Protein AF-A0A833QS38-F1 (afdb_monomer_lite)

Secondary structure (DSSP, 8-state):
--TTHHHHHHHHHHHHHHHHHHHHHHHHHHHHHHHHHHHSPTTSS-HHHHHHHHHHHHHHHHHHHHHHHTTT-SPPSS-S--------TT--------TTSSHHHHHHHHTTSS--SSS--EETTEEGGGS-HHHHHTT-----SS----SSBHHHHH-TT--S-HHHHHHHHHHTT-HHHHHTSTTGGGSBPP---

Radius of gyration: 25.98 Å; chains: 1; bounding box: 56×58×63 Å

pLDDT: mean 77.61, std 14.44, range [34.03, 96.31]

InterPro domains:
  IPR003439 ABC transporter-like, ATP-binding domain [PF00005] (91-180)
  IPR027417 P-loop containing nucleoside triphosphate hydrolase [G3DSA:3.40.50.300] (64-194)
  IPR027417 P-loop containing nucleoside triphosphate hydrolase [SSF52540] (68-190)
  IPR036640 ABC transporter type 1, transmembrane domain superfamily [SSF90123] (2-74)
  IPR050173 ATP-binding cassette transporter C-like [PTHR24223] (68-177)

Organism: NCBI:txid544730

Structure (mmCIF, N/CA/C/O backbone):
data_AF-A0A833QS38-F1
#
_entry.id   AF-A0A833QS38-F1
#
loop_
_atom_site.group_PDB
_atom_site.id
_atom_site.type_symbol
_atom_site.label_atom_id
_atom_site.label_alt_id
_atom_site.label_comp_id
_atom_site.label_asym_id
_atom_site.label_entity_id
_atom_site.label_seq_id
_atom_site.pdbx_PDB_ins_code
_atom_site.Cartn_x
_atom_site.Cartn_y
_atom_site.Cartn_z
_atom_site.occupancy
_atom_site.B_iso_or_equiv
_atom_site.auth_seq_id
_atom_site.auth_comp_id
_atom_site.auth_asym_id
_atom_site.auth_atom_id
_atom_site.pdbx_PDB_model_num
ATOM 1 N N . MET A 1 1 ? -19.098 -5.180 -20.853 1.00 40.75 1 MET A N 1
ATOM 2 C CA . MET A 1 1 ? -18.282 -4.701 -21.991 1.00 40.75 1 MET A CA 1
ATOM 3 C C . MET A 1 1 ? -17.863 -3.302 -21.593 1.00 40.75 1 MET A C 1
ATOM 5 O O . MET A 1 1 ? -18.692 -2.404 -21.577 1.00 40.75 1 MET A O 1
ATOM 9 N N . ASP A 1 2 ? -16.676 -3.211 -21.005 1.00 43.31 2 ASP A N 1
ATOM 10 C CA . ASP A 1 2 ? -16.506 -2.475 -19.749 1.00 43.31 2 ASP A CA 1
ATOM 11 C C . ASP A 1 2 ? -16.065 -1.023 -19.951 1.00 43.31 2 ASP A C 1
ATOM 13 O O . ASP A 1 2 ? -14.972 -0.748 -20.457 1.00 43.31 2 ASP A O 1
ATOM 17 N N . ASP A 1 3 ? -16.901 -0.106 -19.465 1.00 50.16 3 ASP A N 1
ATOM 18 C CA . ASP A 1 3 ? -16.750 1.355 -19.537 1.00 50.16 3 ASP A CA 1
ATOM 19 C C . ASP A 1 3 ? -15.519 1.879 -18.761 1.00 50.16 3 ASP A C 1
ATOM 21 O O . ASP A 1 3 ? -15.008 2.968 -19.006 1.00 50.16 3 ASP A O 1
ATOM 25 N N . TYR A 1 4 ? -14.947 1.055 -17.874 1.00 54.00 4 TYR A N 1
ATOM 26 C CA . TYR A 1 4 ? -13.734 1.361 -17.102 1.00 54.00 4 TYR A CA 1
ATOM 27 C C . TYR A 1 4 ? -12.420 1.225 -17.895 1.00 54.00 4 TYR A C 1
ATOM 29 O O . TYR A 1 4 ? -11.369 1.690 -17.442 1.00 54.00 4 TYR A O 1
ATOM 37 N N . SER A 1 5 ? -12.445 0.589 -19.071 1.00 48.09 5 SER A N 1
ATOM 38 C CA . SER A 1 5 ? -11.253 0.395 -19.915 1.00 48.09 5 SER A CA 1
ATOM 39 C C . SER A 1 5 ? -10.949 1.600 -20.815 1.00 48.09 5 SER A C 1
ATOM 41 O O . SER A 1 5 ? -9.784 1.869 -21.122 1.00 48.09 5 SER A O 1
ATOM 43 N N . GLN A 1 6 ? -11.977 2.371 -21.176 1.00 55.84 6 GLN A N 1
ATOM 44 C CA . GLN A 1 6 ? -11.860 3.555 -22.025 1.00 55.84 6 GLN A CA 1
ATOM 45 C C . GLN A 1 6 ? -11.012 4.669 -21.394 1.00 55.84 6 GLN A C 1
ATOM 47 O O . GLN A 1 6 ? -10.038 5.078 -22.030 1.00 55.84 6 GLN A O 1
ATOM 52 N N . PRO A 1 7 ? -11.261 5.132 -20.149 1.00 54.09 7 PRO A N 1
ATOM 53 C CA . PRO A 1 7 ? -10.450 6.193 -19.552 1.00 54.09 7 PRO A CA 1
ATOM 54 C C . PRO A 1 7 ? -8.981 5.781 -19.385 1.00 54.09 7 PRO A C 1
ATOM 56 O O . PRO A 1 7 ? -8.093 6.613 -19.556 1.00 54.09 7 PRO A O 1
ATOM 59 N N . LYS A 1 8 ? -8.692 4.491 -19.152 1.00 52.19 8 LYS A N 1
ATOM 60 C CA . LYS A 1 8 ? -7.313 3.973 -19.136 1.00 52.19 8 LYS A CA 1
ATOM 61 C C . LYS A 1 8 ? -6.655 4.027 -20.519 1.00 52.19 8 LYS A C 1
ATOM 63 O O . LYS A 1 8 ? -5.487 4.397 -20.609 1.00 52.19 8 LYS A O 1
ATOM 68 N N . PHE A 1 9 ? -7.383 3.698 -21.587 1.00 57.81 9 PHE A N 1
ATOM 69 C CA . PHE A 1 9 ? -6.866 3.749 -22.958 1.00 57.81 9 PHE A CA 1
ATOM 70 C C . PHE A 1 9 ? -6.630 5.189 -23.434 1.00 57.81 9 PHE A C 1
ATOM 72 O O . PHE A 1 9 ? -5.574 5.483 -23.994 1.00 57.81 9 PHE A O 1
ATOM 79 N N . TYR A 1 10 ? -7.562 6.104 -23.146 1.00 61.00 10 TYR A N 1
ATOM 80 C CA . TYR A 1 10 ? -7.396 7.530 -23.441 1.00 61.00 10 TYR A CA 1
ATOM 81 C C . TYR A 1 10 ? -6.241 8.139 -22.650 1.00 61.00 10 TYR A C 1
ATOM 83 O O . TYR A 1 10 ? -5.432 8.857 -23.232 1.00 61.00 10 TYR A O 1
ATOM 91 N N . ASN A 1 11 ? -6.099 7.801 -21.365 1.00 60.34 11 ASN A N 1
ATOM 92 C CA . ASN A 1 11 ? -4.985 8.285 -20.553 1.00 60.34 11 ASN A CA 1
ATOM 93 C C . ASN A 1 11 ? -3.637 7.720 -21.043 1.00 60.34 11 ASN A C 1
ATOM 95 O O . ASN A 1 11 ? -2.669 8.459 -21.194 1.00 60.34 11 ASN A O 1
ATOM 99 N N . ALA A 1 12 ? -3.575 6.434 -21.408 1.00 58.47 12 ALA A N 1
ATOM 100 C CA . ALA A 1 12 ? -2.369 5.829 -21.981 1.00 58.47 12 ALA A CA 1
ATOM 101 C C . ALA A 1 12 ? -1.997 6.424 -23.353 1.00 58.47 12 ALA A C 1
ATOM 103 O O . ALA A 1 12 ? -0.816 6.638 -23.640 1.00 58.47 12 ALA A O 1
ATOM 104 N N . GLY A 1 13 ? -2.989 6.702 -24.203 1.00 66.19 13 GLY A N 1
ATOM 105 C CA . GLY A 1 13 ? -2.794 7.359 -25.496 1.00 66.19 13 GLY A CA 1
ATOM 106 C C . GLY A 1 13 ? -2.351 8.816 -25.352 1.00 66.19 13 GLY A C 1
ATOM 107 O O . GLY A 1 13 ? -1.390 9.228 -26.001 1.00 66.19 13 GLY A O 1
ATOM 108 N N . ALA A 1 14 ? -2.993 9.572 -24.458 1.00 67.94 14 ALA A N 1
ATOM 109 C CA . ALA A 1 14 ? -2.640 10.954 -24.147 1.00 67.94 14 ALA A CA 1
ATOM 110 C C . ALA A 1 14 ? -1.225 11.053 -23.565 1.00 67.94 14 ALA A C 1
ATOM 112 O O . ALA A 1 14 ? -0.450 11.906 -23.994 1.00 67.94 14 ALA A O 1
ATOM 113 N N . MET A 1 15 ? -0.854 10.130 -22.672 1.00 61.34 15 MET A N 1
ATOM 114 C CA . MET A 1 15 ? 0.496 10.062 -22.119 1.00 61.34 15 MET A CA 1
ATOM 115 C C . MET A 1 15 ? 1.527 9.783 -23.219 1.00 61.34 15 MET A C 1
ATOM 117 O O . MET A 1 15 ? 2.501 10.517 -23.330 1.00 61.34 15 MET A O 1
ATOM 121 N N . LYS A 1 16 ? 1.282 8.810 -24.114 1.00 57.84 16 LYS A N 1
ATOM 122 C CA . LYS A 1 16 ? 2.170 8.536 -25.265 1.00 57.84 16 LYS A CA 1
ATOM 123 C C . LYS A 1 16 ? 2.324 9.735 -26.202 1.00 57.84 16 LYS A C 1
ATOM 125 O O . LYS A 1 16 ? 3.424 9.997 -26.685 1.00 57.84 16 LYS A O 1
ATOM 130 N N . TRP A 1 17 ? 1.236 10.454 -26.467 1.00 70.69 17 TRP A N 1
ATOM 131 C CA . TRP A 1 17 ? 1.273 11.658 -27.295 1.00 70.69 17 TRP A CA 1
ATOM 132 C C . TRP A 1 17 ? 2.074 12.780 -26.626 1.00 70.69 17 TRP A C 1
ATOM 134 O O . TRP A 1 17 ? 2.889 13.428 -27.284 1.00 70.69 17 TRP A O 1
ATOM 144 N N . LEU A 1 18 ? 1.902 12.965 -25.315 1.00 70.44 18 LEU A N 1
ATOM 145 C CA . LEU A 1 18 ? 2.651 13.940 -24.529 1.00 70.44 18 LEU A CA 1
ATOM 146 C C . LEU A 1 18 ? 4.152 13.610 -24.491 1.00 70.44 18 LEU A C 1
ATOM 148 O O . LEU A 1 18 ? 4.957 14.502 -24.749 1.00 70.44 18 LEU A O 1
ATOM 152 N N . CYS A 1 19 ? 4.531 12.343 -24.266 1.00 65.88 19 CYS A N 1
ATOM 153 C CA . CYS A 1 19 ? 5.926 11.879 -24.326 1.00 65.88 19 CYS A CA 1
ATOM 154 C C . CYS A 1 19 ? 6.576 12.258 -25.659 1.00 65.88 19 CYS A C 1
ATOM 156 O O . CYS A 1 19 ? 7.601 12.929 -25.692 1.00 65.88 19 CYS A O 1
ATOM 158 N N . PHE A 1 20 ? 5.925 11.887 -26.766 1.00 72.56 20 PHE A N 1
ATOM 159 C CA . PHE A 1 20 ? 6.436 12.154 -28.106 1.00 72.56 20 PHE A CA 1
ATOM 160 C C . PHE A 1 20 ? 6.614 13.656 -28.373 1.00 72.56 20 PHE A C 1
ATOM 162 O O . PHE A 1 20 ? 7.582 14.070 -29.011 1.00 72.56 20 PHE A O 1
ATOM 169 N N . ARG A 1 21 ? 5.692 14.492 -27.879 1.00 74.81 21 ARG A N 1
ATOM 170 C CA . ARG A 1 21 ? 5.786 15.953 -28.007 1.00 74.81 21 ARG A CA 1
ATOM 171 C C . ARG A 1 21 ? 6.938 16.535 -27.193 1.00 74.81 21 ARG A C 1
ATOM 173 O O . ARG A 1 21 ? 7.637 17.403 -27.708 1.00 74.81 21 ARG A O 1
ATOM 180 N N . LEU A 1 22 ? 7.144 16.063 -25.967 1.00 68.50 22 LEU A N 1
ATOM 181 C CA . LEU A 1 22 ? 8.241 16.518 -25.111 1.00 68.50 22 LEU A CA 1
ATOM 182 C C . LEU A 1 22 ? 9.605 16.098 -25.670 1.00 68.50 22 LEU A C 1
ATOM 184 O O . LEU A 1 22 ? 10.506 16.933 -25.729 1.00 68.50 22 LEU A O 1
ATOM 188 N N . ASP A 1 23 ? 9.727 14.870 -26.177 1.00 72.81 23 ASP A N 1
ATOM 189 C CA . ASP A 1 23 ? 10.948 14.386 -26.834 1.00 72.81 23 ASP A CA 1
ATOM 190 C C . ASP A 1 23 ? 11.282 15.216 -28.085 1.00 72.81 23 ASP A C 1
ATOM 192 O O . ASP A 1 23 ? 12.432 15.605 -28.296 1.00 72.81 23 ASP A O 1
ATOM 196 N N . MET A 1 24 ? 10.267 15.563 -28.885 1.00 77.38 24 MET A N 1
ATOM 197 C CA . MET A 1 24 ? 10.414 16.468 -30.031 1.00 77.38 24 MET A CA 1
ATOM 198 C C . MET A 1 24 ? 10.892 17.860 -29.609 1.00 77.38 24 MET A C 1
ATOM 200 O O . MET A 1 24 ? 11.860 18.367 -30.172 1.00 77.38 24 MET A O 1
ATOM 204 N N . ILE A 1 25 ? 10.242 18.480 -28.618 1.00 78.56 25 ILE A N 1
ATOM 205 C CA . ILE A 1 25 ? 10.608 19.825 -28.142 1.00 78.56 25 ILE A CA 1
ATOM 206 C C . ILE A 1 25 ? 12.038 19.829 -27.602 1.00 78.56 25 ILE A C 1
ATOM 208 O O . ILE A 1 25 ? 12.794 20.747 -27.904 1.00 78.56 25 ILE A O 1
ATOM 212 N N . SER A 1 26 ? 12.415 18.788 -26.863 1.00 72.44 26 SER A N 1
ATOM 213 C CA . SER A 1 26 ? 13.741 18.649 -26.269 1.00 72.44 26 SER A CA 1
ATOM 214 C C . SER A 1 26 ? 14.843 18.401 -27.307 1.00 72.44 26 SER A C 1
ATOM 216 O O . SER A 1 26 ? 15.927 18.984 -27.247 1.00 72.44 26 SER A O 1
ATOM 218 N N . SER A 1 27 ? 14.556 17.585 -28.326 1.00 77.38 27 SER A N 1
ATOM 219 C CA . SER A 1 27 ? 15.458 17.389 -29.465 1.00 77.38 27 SER A CA 1
ATOM 220 C C . SER A 1 27 ? 15.671 18.691 -30.243 1.00 77.38 27 SER A C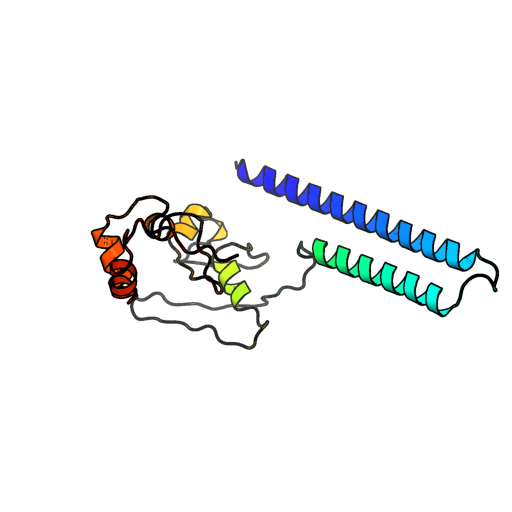 1
ATOM 222 O O . SER A 1 27 ? 16.799 19.010 -30.626 1.00 77.38 27 SER A O 1
ATOM 224 N N . VAL A 1 28 ? 14.607 19.477 -30.416 1.00 81.88 28 VAL A N 1
ATOM 225 C CA . VAL A 1 28 ? 14.655 20.771 -31.099 1.00 81.88 28 VAL A CA 1
ATOM 226 C C . VAL A 1 28 ? 15.441 21.802 -30.285 1.00 81.88 28 VAL A C 1
ATOM 228 O O . VAL A 1 28 ? 16.340 22.436 -30.836 1.00 81.88 28 VAL A O 1
ATOM 231 N N . THR A 1 29 ? 15.179 21.959 -28.984 1.00 78.25 29 THR A N 1
ATOM 232 C CA . THR A 1 29 ? 15.937 22.898 -28.133 1.00 78.25 29 THR A CA 1
ATOM 233 C C . THR A 1 29 ? 17.416 22.534 -28.059 1.00 78.25 29 THR A C 1
ATOM 235 O O . THR A 1 29 ? 18.266 23.425 -28.112 1.00 78.25 29 THR A O 1
ATOM 238 N N . PHE A 1 30 ? 17.744 21.241 -28.024 1.00 78.25 30 PHE A N 1
ATOM 239 C CA . PHE A 1 30 ? 19.126 20.774 -28.079 1.00 78.25 30 PHE A CA 1
ATOM 240 C C . PHE A 1 30 ? 19.797 21.088 -29.426 1.00 78.25 30 PHE A C 1
ATOM 242 O O . PHE A 1 30 ? 20.912 21.612 -29.454 1.00 78.25 30 PHE A O 1
ATOM 249 N N . ALA A 1 31 ? 19.107 20.850 -30.546 1.00 80.81 31 ALA A N 1
ATOM 250 C CA . ALA A 1 31 ? 19.616 21.170 -31.880 1.00 80.81 31 ALA A CA 1
ATOM 251 C C . ALA A 1 31 ? 19.842 22.679 -32.075 1.00 80.81 31 ALA A C 1
ATOM 253 O O . ALA A 1 31 ? 20.877 23.081 -32.610 1.00 80.81 31 ALA A O 1
ATOM 254 N N . PHE A 1 32 ? 18.925 23.523 -31.590 1.00 79.69 32 PHE A N 1
ATOM 255 C CA . PHE A 1 32 ? 19.100 24.977 -31.608 1.00 79.69 32 PHE A CA 1
ATOM 256 C C . PHE A 1 32 ? 20.270 25.426 -30.728 1.00 79.69 32 PHE A C 1
ATOM 258 O O . PHE A 1 32 ? 21.058 26.265 -31.160 1.00 79.69 32 PHE A O 1
ATOM 265 N N . SER A 1 33 ? 20.434 24.847 -29.534 1.00 75.44 33 SER A N 1
ATOM 266 C CA . SER A 1 33 ? 21.568 25.150 -28.652 1.00 75.44 33 SER A CA 1
ATOM 267 C C . SER A 1 33 ? 22.913 24.817 -29.313 1.00 75.44 33 SER A C 1
ATOM 269 O O . SER A 1 33 ? 23.826 25.642 -29.284 1.00 75.44 33 SER A O 1
ATOM 271 N N . LEU A 1 34 ? 23.015 23.670 -29.996 1.00 75.88 34 LEU A N 1
ATOM 272 C CA . LEU A 1 34 ? 24.209 23.290 -30.757 1.00 75.88 34 LEU A CA 1
ATOM 273 C C . LEU A 1 34 ? 24.448 24.192 -31.975 1.00 75.88 34 LEU A C 1
ATOM 275 O O . LEU A 1 34 ? 25.584 24.586 -32.226 1.00 75.88 34 LEU A O 1
ATOM 279 N N . MET A 1 35 ? 23.396 24.555 -32.713 1.00 79.75 35 MET A N 1
ATOM 280 C CA . MET A 1 35 ? 23.512 25.456 -33.864 1.00 79.75 35 MET A CA 1
ATOM 281 C C . MET A 1 35 ? 24.011 26.844 -33.437 1.00 79.75 35 MET A C 1
ATOM 283 O O . MET A 1 35 ? 24.914 27.386 -34.072 1.00 79.75 35 MET A O 1
ATOM 287 N N . PHE A 1 36 ? 23.490 27.399 -32.340 1.00 75.38 36 PHE A N 1
ATOM 288 C CA . PHE A 1 36 ? 23.984 28.659 -31.772 1.00 75.38 36 PHE A CA 1
ATOM 289 C C . PHE A 1 36 ? 25.453 28.559 -31.346 1.00 75.38 36 PHE A C 1
ATOM 291 O O . PHE A 1 36 ? 26.233 29.463 -31.628 1.00 75.38 36 PHE A O 1
ATOM 298 N N . LEU A 1 37 ? 25.853 27.445 -30.734 1.00 69.50 37 LEU A N 1
ATOM 299 C CA . LEU A 1 37 ? 27.230 27.222 -30.289 1.00 69.50 37 LEU A CA 1
ATOM 300 C C . LEU A 1 37 ? 28.215 27.105 -31.468 1.00 69.50 37 LEU A C 1
ATOM 302 O O . LEU A 1 37 ? 29.351 27.555 -31.357 1.00 69.50 37 LEU A O 1
ATOM 306 N N . VAL A 1 38 ? 27.772 26.563 -32.609 1.00 76.88 38 VAL A N 1
ATOM 307 C CA . VAL A 1 38 ? 28.579 26.423 -33.839 1.00 76.88 38 VAL A CA 1
ATOM 308 C C . VAL A 1 38 ? 28.625 27.711 -34.676 1.00 76.88 38 VAL A C 1
ATOM 310 O O . VAL A 1 38 ? 29.609 27.950 -35.372 1.00 76.88 38 VAL A O 1
ATOM 313 N N . THR A 1 39 ? 27.586 28.550 -34.622 1.00 71.38 39 THR A N 1
ATOM 314 C CA . THR A 1 39 ? 27.465 29.748 -35.483 1.00 71.38 39 THR A CA 1
ATOM 315 C C . THR A 1 39 ? 28.138 30.992 -34.881 1.00 71.38 39 THR A C 1
ATOM 317 O O . THR A 1 39 ? 28.378 31.969 -35.591 1.00 71.38 39 THR A O 1
ATOM 320 N N . ILE A 1 40 ? 28.461 30.990 -33.582 1.00 74.19 40 ILE A N 1
ATOM 321 C CA . ILE A 1 40 ? 29.062 32.149 -32.905 1.00 74.19 40 ILE A CA 1
ATOM 322 C C . ILE A 1 40 ? 30.591 32.160 -33.113 1.00 74.19 40 ILE A C 1
ATOM 324 O O . ILE A 1 40 ? 31.257 31.176 -32.792 1.00 74.19 40 ILE A O 1
ATOM 328 N N . PRO A 1 41 ? 31.176 33.261 -33.630 1.00 68.31 41 PRO A N 1
ATOM 329 C CA . PRO A 1 41 ? 32.613 33.353 -33.876 1.00 68.31 41 PRO A CA 1
ATOM 330 C C . PRO A 1 41 ? 33.422 33.275 -32.573 1.00 68.31 41 PRO A C 1
ATOM 332 O O . PRO A 1 41 ? 33.025 33.808 -31.533 1.00 68.31 41 PRO A O 1
ATOM 335 N N . ALA A 1 42 ? 34.582 32.614 -32.643 1.00 59.41 42 ALA A N 1
ATOM 336 C CA . ALA A 1 42 ? 35.470 32.411 -31.503 1.00 59.41 42 ALA A CA 1
ATOM 337 C C . ALA A 1 42 ? 35.889 33.759 -30.884 1.00 59.41 42 ALA A C 1
ATOM 339 O O . ALA A 1 42 ? 36.531 34.574 -31.546 1.00 59.41 42 ALA A O 1
ATOM 340 N N . GLY A 1 43 ? 35.512 33.990 -29.620 1.00 65.81 43 GLY A N 1
ATOM 341 C CA . GLY A 1 43 ? 35.888 35.189 -28.855 1.00 65.81 43 GLY A CA 1
ATOM 342 C C . GLY A 1 43 ? 34.771 35.853 -28.040 1.00 65.81 43 GLY A C 1
ATOM 343 O O . GLY A 1 43 ? 35.074 36.715 -27.223 1.00 65.81 43 GLY A O 1
ATOM 344 N N . VAL A 1 44 ? 33.501 35.466 -28.223 1.00 65.88 44 VAL A N 1
ATOM 345 C CA . VAL A 1 44 ? 32.354 36.084 -27.512 1.00 65.88 44 VAL A CA 1
ATOM 346 C C . VAL A 1 44 ? 31.876 35.258 -26.307 1.00 65.88 44 VAL A C 1
ATOM 348 O O . VAL A 1 44 ? 31.296 35.807 -25.374 1.00 65.88 44 VAL A O 1
ATOM 351 N N . ILE A 1 45 ? 32.118 33.943 -26.301 1.00 67.06 45 ILE A N 1
ATOM 352 C CA . ILE A 1 45 ? 31.631 33.017 -25.267 1.00 67.06 45 ILE A CA 1
ATOM 353 C C . ILE A 1 45 ? 32.805 32.240 -24.671 1.00 67.06 45 ILE A C 1
ATOM 355 O O . ILE A 1 45 ? 33.606 31.662 -25.405 1.00 67.06 45 ILE A O 1
ATOM 359 N N . ASP A 1 46 ? 32.876 32.206 -23.338 1.00 75.62 46 ASP A N 1
ATOM 360 C CA . ASP A 1 46 ? 33.827 31.371 -22.607 1.00 75.62 46 ASP A CA 1
ATOM 361 C C . ASP A 1 46 ? 33.507 29.878 -22.847 1.00 75.62 46 ASP A C 1
ATOM 363 O O . ASP A 1 46 ? 32.360 29.458 -22.632 1.00 75.62 46 ASP A O 1
ATOM 367 N N . PRO A 1 47 ? 34.480 29.054 -23.281 1.00 67.94 47 PRO A N 1
ATOM 368 C CA . PRO A 1 47 ? 34.273 27.630 -23.546 1.00 67.94 47 PRO A CA 1
ATOM 369 C C . PRO A 1 47 ? 33.654 26.861 -22.366 1.00 67.94 47 PRO A C 1
ATOM 371 O O . PRO A 1 47 ? 32.908 25.901 -22.581 1.00 67.94 47 PRO A O 1
ATOM 374 N N . GLY A 1 48 ? 33.908 27.294 -21.125 1.00 71.81 48 GLY A N 1
ATOM 375 C CA . GLY A 1 48 ? 33.316 26.713 -19.921 1.00 71.81 48 GLY A CA 1
ATOM 376 C C . GLY A 1 48 ? 31.813 26.978 -19.802 1.00 71.81 48 GLY A C 1
ATOM 377 O O . GLY A 1 48 ? 31.057 26.071 -19.452 1.00 71.81 48 GLY A O 1
ATOM 378 N N . LEU A 1 49 ? 31.344 28.178 -20.163 1.00 71.44 49 LEU A N 1
ATOM 379 C CA . LEU A 1 49 ? 29.913 28.517 -20.145 1.00 71.44 49 LEU A CA 1
ATOM 380 C C . LEU A 1 49 ? 29.127 27.726 -21.200 1.00 71.44 49 LEU A C 1
ATOM 382 O O . LEU A 1 49 ? 28.017 27.261 -20.936 1.00 71.44 49 LEU A O 1
ATOM 386 N N . ALA A 1 50 ? 29.723 27.546 -22.380 1.00 71.62 50 ALA A N 1
ATOM 387 C CA . ALA A 1 50 ? 29.144 26.770 -23.472 1.00 71.62 50 ALA A CA 1
ATOM 388 C C . ALA A 1 50 ? 28.988 25.286 -23.085 1.00 71.62 50 ALA A C 1
ATOM 390 O O . ALA A 1 50 ? 27.928 24.690 -23.289 1.00 71.62 50 ALA A O 1
ATOM 391 N N . GLY A 1 51 ? 30.010 24.712 -22.437 1.00 73.44 51 GLY A N 1
ATOM 392 C CA . GLY A 1 51 ? 29.957 23.352 -21.894 1.00 73.44 51 GLY A CA 1
ATOM 393 C C . GLY A 1 51 ? 28.907 23.184 -20.792 1.00 73.44 51 GLY A C 1
ATOM 394 O O . GLY A 1 51 ? 28.190 22.180 -20.771 1.00 73.44 51 GLY A O 1
ATOM 395 N N . LEU A 1 52 ? 28.747 24.179 -19.912 1.00 75.94 52 LEU A N 1
ATOM 396 C CA . LEU A 1 52 ? 27.713 24.163 -18.874 1.00 75.94 52 LEU A CA 1
ATOM 397 C C . LEU A 1 52 ? 26.302 24.218 -19.474 1.00 75.94 52 LEU A C 1
ATOM 399 O O . LEU A 1 52 ? 25.461 23.415 -19.079 1.00 75.94 52 LEU A O 1
ATOM 403 N N . ALA A 1 53 ? 26.041 25.085 -20.457 1.00 71.12 53 ALA A N 1
ATOM 404 C CA . ALA A 1 53 ? 24.731 25.179 -21.110 1.00 71.12 53 ALA A CA 1
ATOM 405 C C . ALA A 1 53 ? 24.304 23.848 -21.760 1.00 71.12 53 ALA A C 1
ATOM 407 O O . ALA A 1 53 ? 23.168 23.403 -21.578 1.00 71.12 53 ALA A O 1
ATOM 408 N N . VAL A 1 54 ? 25.234 23.167 -22.439 1.00 76.06 54 VAL A N 1
ATOM 409 C CA . VAL A 1 54 ? 24.999 21.834 -23.020 1.00 76.06 54 VAL A CA 1
ATOM 410 C C . VAL A 1 54 ? 24.775 20.782 -21.929 1.00 76.06 54 VAL A C 1
ATOM 412 O O . VAL A 1 54 ? 23.860 19.965 -22.038 1.00 76.06 54 VAL A O 1
ATOM 415 N N . THR A 1 55 ? 25.558 20.826 -20.847 1.00 76.50 55 THR A N 1
ATOM 416 C CA . THR A 1 55 ? 25.434 19.883 -19.722 1.00 76.50 55 THR A CA 1
ATOM 417 C C . THR A 1 55 ? 24.085 20.027 -19.018 1.00 76.50 55 THR A C 1
ATOM 419 O O . THR A 1 55 ? 23.415 19.026 -18.777 1.00 76.50 55 THR A O 1
ATOM 422 N N . TYR A 1 56 ? 23.636 21.254 -18.742 1.00 76.06 56 TYR A N 1
ATOM 423 C CA . TYR A 1 56 ? 22.323 21.501 -18.142 1.00 76.06 56 TYR A CA 1
ATOM 424 C C . TYR A 1 56 ? 21.176 21.159 -19.099 1.00 76.06 56 TYR A C 1
ATOM 426 O O . TYR A 1 56 ? 20.192 20.569 -18.657 1.00 76.06 56 TYR A O 1
ATOM 434 N N . GLY A 1 57 ? 21.309 21.441 -20.400 1.00 67.88 57 GLY A N 1
ATOM 435 C CA . GLY A 1 57 ? 20.316 21.050 -21.408 1.00 67.88 57 GLY A CA 1
ATOM 436 C C . GLY A 1 57 ? 20.120 19.532 -21.493 1.00 67.88 57 GLY A C 1
ATOM 437 O O . GLY A 1 57 ? 18.988 19.052 -21.514 1.00 67.88 57 GLY A O 1
ATOM 438 N N . LEU A 1 58 ? 21.212 18.761 -21.455 1.00 67.44 58 LEU A N 1
ATOM 439 C CA . LEU A 1 58 ? 21.168 17.294 -21.433 1.00 67.44 58 LEU A CA 1
ATOM 440 C C . LEU A 1 58 ? 20.629 16.738 -20.108 1.00 67.44 58 LEU A C 1
ATOM 442 O O . LEU A 1 58 ? 19.834 15.799 -20.119 1.00 67.44 58 LEU A O 1
ATOM 446 N N . ASN A 1 59 ? 21.022 17.318 -18.972 1.00 70.88 59 ASN A N 1
ATOM 447 C CA . ASN A 1 59 ? 20.604 16.841 -17.651 1.00 70.88 59 ASN A CA 1
ATOM 448 C C . ASN A 1 59 ? 19.113 17.133 -17.385 1.00 70.88 59 ASN A C 1
ATOM 450 O O . ASN A 1 59 ? 18.400 16.290 -16.845 1.00 70.88 59 ASN A O 1
ATOM 454 N N . LEU A 1 60 ? 18.601 18.276 -17.859 1.00 62.66 60 LEU A N 1
ATOM 455 C CA . LEU A 1 60 ? 17.167 18.584 -17.837 1.00 62.66 60 LEU A CA 1
ATOM 456 C C . LEU A 1 60 ? 16.364 17.670 -18.768 1.00 62.66 60 LEU A C 1
ATOM 458 O O . LEU A 1 60 ? 15.293 17.212 -18.378 1.00 62.66 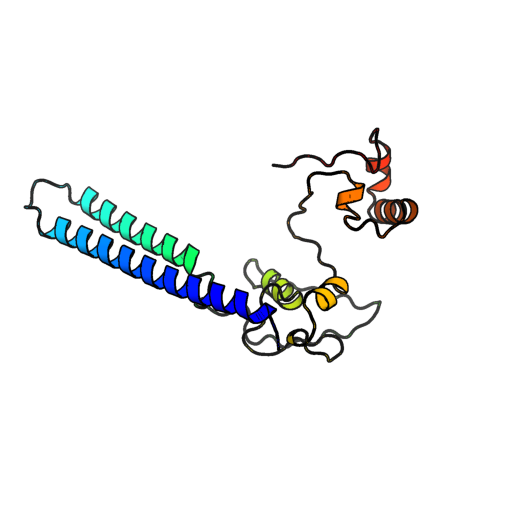60 LEU A O 1
ATOM 462 N N . ASN A 1 61 ? 16.885 17.355 -19.958 1.00 62.47 61 ASN A N 1
ATOM 463 C CA . ASN A 1 61 ? 16.254 16.387 -20.858 1.00 62.47 61 ASN A CA 1
ATOM 464 C C . ASN A 1 61 ? 16.176 14.990 -20.214 1.00 62.47 61 ASN A C 1
ATOM 466 O O . ASN A 1 61 ? 15.147 14.321 -20.274 1.00 62.47 61 ASN A O 1
ATOM 470 N N . MET A 1 62 ? 17.240 14.573 -19.524 1.0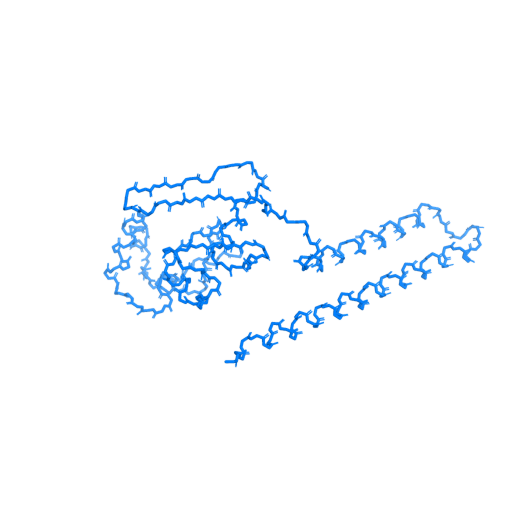0 60.50 62 MET A N 1
ATOM 471 C CA . MET A 1 62 ? 17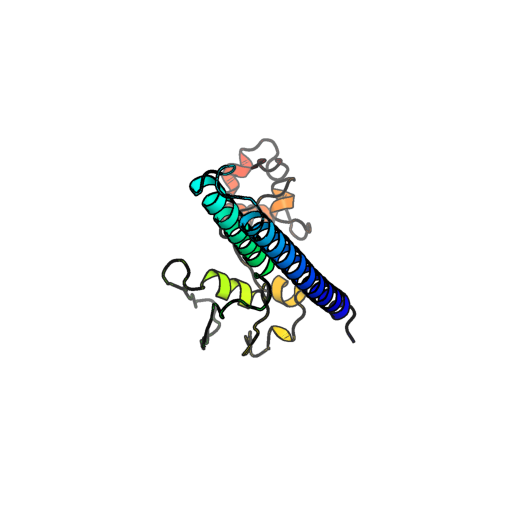.281 13.302 -18.800 1.00 60.50 62 MET A CA 1
ATOM 472 C C . MET A 1 62 ? 16.301 13.276 -17.616 1.00 60.50 62 MET A C 1
ATOM 474 O O . MET A 1 62 ? 15.575 12.296 -17.464 1.00 60.50 62 MET A O 1
ATOM 478 N N . LEU A 1 63 ? 16.209 14.353 -16.829 1.00 59.06 63 LEU A N 1
ATOM 479 C CA . LEU A 1 63 ? 15.233 14.488 -15.737 1.00 59.06 63 LEU A CA 1
ATOM 480 C C . LEU A 1 63 ? 13.783 14.496 -16.239 1.00 59.06 63 LEU A C 1
ATOM 482 O O . LEU A 1 63 ? 12.929 13.828 -15.654 1.00 59.06 63 LEU A O 1
ATOM 486 N N . LEU A 1 64 ? 13.509 15.203 -17.339 1.00 56.75 64 LEU A N 1
ATOM 487 C CA . LEU A 1 64 ? 12.190 15.233 -17.970 1.00 56.75 64 LEU A CA 1
ATOM 488 C C . LEU A 1 64 ? 11.810 13.845 -18.501 1.00 56.75 64 LEU A C 1
ATOM 490 O O . LEU A 1 64 ? 10.695 13.381 -18.273 1.00 56.75 64 LEU A O 1
ATOM 494 N N . SER A 1 65 ? 12.758 13.147 -19.134 1.00 51.06 65 SER A N 1
ATOM 495 C CA . SER A 1 65 ? 12.559 11.774 -19.597 1.00 51.06 65 SER A CA 1
ATOM 496 C C . SER A 1 65 ? 12.317 10.816 -18.429 1.00 51.06 65 SER A C 1
ATOM 498 O O . SER A 1 65 ? 11.410 10.000 -18.507 1.00 51.06 65 SER A O 1
ATOM 500 N N . TRP A 1 66 ? 13.036 10.945 -17.309 1.00 45.94 66 TRP A N 1
ATOM 501 C CA . TRP A 1 66 ? 12.841 10.108 -16.114 1.00 45.94 66 TRP A CA 1
ATOM 502 C C . TRP A 1 66 ? 11.486 10.330 -15.434 1.00 45.94 66 TRP A C 1
ATOM 504 O O . TRP A 1 66 ? 10.836 9.360 -15.043 1.00 45.94 66 TRP A O 1
ATOM 514 N N . ALA A 1 67 ? 11.028 11.580 -15.330 1.00 49.34 67 ALA A N 1
ATOM 515 C CA . ALA A 1 67 ? 9.702 11.897 -14.795 1.00 49.34 67 ALA A CA 1
ATOM 516 C C . ALA A 1 67 ? 8.574 11.293 -15.654 1.00 49.34 67 ALA A C 1
ATOM 518 O O . ALA A 1 67 ? 7.536 10.887 -15.136 1.00 49.34 67 ALA A O 1
ATOM 519 N N . VAL A 1 68 ? 8.806 11.189 -16.964 1.00 45.78 68 VAL A N 1
ATOM 520 C CA . VAL A 1 68 ? 7.864 10.651 -17.953 1.00 45.78 68 VAL A CA 1
ATOM 521 C C . VAL A 1 68 ? 7.989 9.121 -18.117 1.00 45.78 68 VAL A C 1
ATOM 523 O O . VAL A 1 68 ? 7.005 8.443 -18.421 1.00 45.78 68 VAL A O 1
ATOM 526 N N . GLN A 1 69 ? 9.170 8.545 -17.868 1.00 41.22 69 GLN A N 1
ATOM 527 C CA . GLN A 1 69 ? 9.492 7.128 -18.080 1.00 41.22 69 GLN A CA 1
ATOM 528 C C . GLN A 1 69 ? 8.989 6.173 -17.004 1.00 41.22 69 GLN A C 1
ATOM 530 O O . GLN A 1 69 ? 9.068 4.977 -17.238 1.00 41.22 69 GLN A O 1
ATOM 535 N N . TYR A 1 70 ? 8.382 6.611 -15.896 1.00 47.47 70 TYR A N 1
ATOM 536 C CA . TYR A 1 70 ? 7.674 5.678 -14.993 1.00 47.47 70 TYR A CA 1
ATOM 537 C C . TYR A 1 70 ? 6.538 4.890 -15.691 1.00 47.47 70 TYR A C 1
ATOM 539 O O . TYR A 1 70 ? 5.968 3.964 -15.116 1.00 47.47 70 TYR A O 1
ATOM 547 N N . ALA A 1 71 ? 6.252 5.220 -16.953 1.00 52.59 71 ALA A N 1
ATOM 548 C CA . ALA A 1 71 ? 5.431 4.485 -17.895 1.00 52.59 71 ALA A CA 1
ATOM 549 C C . ALA A 1 71 ? 6.299 3.666 -18.904 1.00 52.59 71 ALA A C 1
ATOM 551 O O . ALA A 1 71 ? 7.394 4.052 -19.295 1.00 52.59 71 ALA A O 1
ATOM 552 N N . PRO A 1 72 ? 5.717 2.627 -19.512 1.00 48.53 72 PRO A N 1
ATOM 553 C CA . PRO A 1 72 ? 6.126 1.217 -19.740 1.00 48.53 72 PRO A CA 1
ATOM 554 C C . PRO A 1 72 ? 7.568 0.812 -20.157 1.00 48.53 72 PRO A C 1
ATOM 556 O O . PRO A 1 72 ? 7.760 -0.343 -20.534 1.00 48.53 72 PRO A O 1
ATOM 559 N N . GLN A 1 73 ? 8.581 1.678 -20.102 1.00 48.81 73 GLN A N 1
ATOM 560 C CA . GLN A 1 73 ? 9.945 1.378 -20.583 1.00 48.81 73 GLN A CA 1
ATOM 561 C C . GLN A 1 73 ? 10.909 0.889 -19.477 1.00 48.81 73 GLN A C 1
ATOM 563 O O . GLN A 1 73 ? 12.076 0.610 -19.759 1.00 48.81 73 GLN A O 1
ATOM 568 N N . LEU A 1 74 ? 10.468 0.797 -18.213 1.00 52.88 74 LEU A N 1
ATOM 569 C CA . LEU A 1 74 ? 11.342 0.376 -17.112 1.00 52.88 74 LEU A CA 1
ATOM 570 C C . LEU A 1 74 ? 11.698 -1.116 -17.194 1.00 52.88 74 LEU A C 1
ATOM 572 O O . LEU A 1 74 ? 10.845 -1.950 -17.514 1.00 52.88 74 LEU A O 1
ATOM 576 N N . PRO A 1 75 ? 12.935 -1.494 -16.817 1.00 54.88 75 PRO A N 1
ATOM 577 C CA . PRO A 1 75 ? 13.274 -2.894 -16.627 1.00 54.88 75 PRO A CA 1
ATOM 578 C C . PRO A 1 75 ? 12.360 -3.507 -15.561 1.00 54.88 75 PRO A C 1
ATOM 580 O O . PRO A 1 75 ? 12.117 -2.903 -14.518 1.00 54.88 75 PRO A O 1
ATOM 583 N N . PHE A 1 76 ? 11.896 -4.738 -15.798 1.00 58.94 76 PHE A N 1
ATOM 584 C CA . PHE A 1 76 ? 11.091 -5.471 -14.820 1.00 58.94 76 PHE A CA 1
ATOM 585 C C . PHE A 1 76 ? 11.782 -5.486 -13.452 1.00 58.94 76 PHE A C 1
ATOM 587 O O . PHE A 1 76 ? 12.890 -6.022 -13.329 1.00 58.94 76 PHE A O 1
ATOM 594 N N . VAL A 1 77 ? 11.109 -4.909 -12.451 1.00 68.31 77 VAL A N 1
ATOM 595 C CA . VAL A 1 77 ? 11.569 -4.857 -11.054 1.00 68.31 77 VAL A CA 1
ATOM 596 C C . VAL A 1 77 ? 11.504 -6.245 -10.413 1.00 68.31 77 VAL A C 1
ATOM 598 O O . VAL A 1 77 ? 12.387 -6.619 -9.647 1.00 68.31 77 VAL A O 1
ATOM 601 N N . LEU A 1 78 ? 10.490 -7.037 -10.770 1.00 69.94 78 LEU A N 1
ATOM 602 C CA . LEU A 1 78 ? 10.335 -8.432 -10.361 1.00 69.94 78 LEU A CA 1
ATOM 603 C C . LEU A 1 78 ? 10.463 -9.335 -11.587 1.00 69.94 78 LEU A C 1
ATOM 605 O O . LEU A 1 78 ? 9.768 -9.136 -12.582 1.00 69.94 78 LEU A O 1
ATOM 609 N N . ARG A 1 79 ? 11.350 -10.332 -11.522 1.00 75.06 79 ARG A N 1
ATOM 610 C CA . ARG A 1 79 ? 11.594 -11.291 -12.609 1.00 75.06 79 ARG A CA 1
ATOM 611 C C . ARG A 1 79 ? 11.541 -12.714 -12.071 1.00 75.06 79 ARG A C 1
ATOM 613 O O . ARG A 1 79 ? 12.125 -12.987 -11.029 1.00 75.06 79 ARG A O 1
ATOM 620 N N . CYS A 1 80 ? 10.862 -13.602 -12.799 1.00 73.50 80 CYS A N 1
ATOM 621 C CA . CYS A 1 80 ? 10.808 -15.046 -12.533 1.00 73.50 80 CYS A CA 1
ATOM 622 C C . CYS A 1 80 ? 10.459 -15.423 -11.078 1.00 73.50 80 CYS A C 1
ATOM 624 O O . CYS A 1 80 ? 11.046 -16.342 -10.512 1.00 73.50 80 CYS A O 1
ATOM 626 N N . LEU A 1 81 ? 9.501 -14.724 -10.465 1.00 81.25 81 LEU A N 1
ATOM 627 C CA . LEU A 1 81 ? 9.042 -15.034 -9.114 1.00 81.25 81 LEU A CA 1
ATOM 628 C C . LEU A 1 81 ? 7.980 -16.140 -9.171 1.00 81.25 81 LEU A C 1
ATOM 630 O O . LEU A 1 81 ? 6.908 -15.946 -9.734 1.00 81.25 81 LEU A O 1
ATOM 634 N N . THR A 1 82 ? 8.286 -17.304 -8.601 1.00 84.12 82 THR A N 1
ATOM 635 C CA . THR A 1 82 ? 7.322 -18.394 -8.391 1.00 84.12 82 THR A CA 1
ATOM 636 C C . THR A 1 82 ? 7.362 -18.784 -6.925 1.00 84.12 82 THR A C 1
ATOM 638 O O . THR A 1 82 ? 8.384 -19.250 -6.427 1.00 84.12 82 THR A O 1
ATOM 641 N N . CYS A 1 83 ? 6.257 -18.571 -6.223 1.00 88.56 83 CYS A N 1
ATOM 642 C CA . CYS A 1 83 ? 6.105 -18.952 -4.827 1.00 88.56 83 CYS A CA 1
ATOM 643 C C . CYS A 1 83 ? 4.643 -19.291 -4.540 1.00 88.56 83 CYS A C 1
ATOM 645 O O . CYS A 1 83 ? 3.732 -18.716 -5.136 1.00 88.56 83 CYS A O 1
ATOM 647 N N . THR A 1 84 ? 4.427 -20.203 -3.599 1.00 90.06 84 THR A N 1
ATOM 648 C CA . THR A 1 84 ? 3.097 -20.580 -3.123 1.00 90.06 84 THR A CA 1
ATOM 649 C C . THR A 1 84 ? 3.082 -20.429 -1.614 1.00 90.06 84 THR A C 1
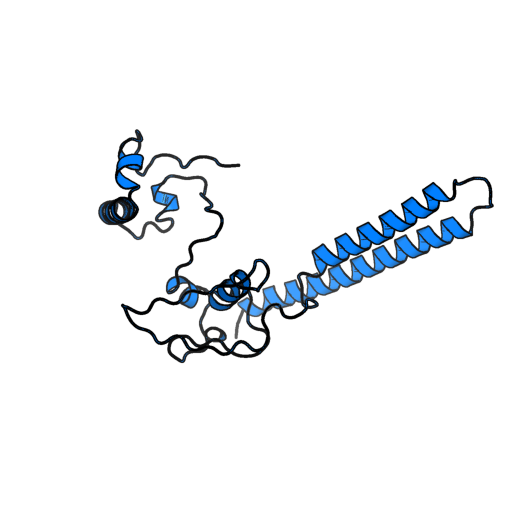ATOM 651 O O . THR A 1 84 ? 3.965 -20.948 -0.932 1.00 90.06 84 THR A O 1
ATOM 654 N N . PHE A 1 85 ? 2.084 -19.713 -1.103 1.00 90.94 85 PHE A N 1
ATOM 655 C CA . PHE A 1 85 ? 1.881 -19.495 0.324 1.00 90.94 85 PHE A CA 1
ATOM 656 C C . PHE A 1 85 ? 0.623 -20.252 0.759 1.00 90.94 85 PHE A C 1
ATOM 658 O O . PHE A 1 85 ? -0.484 -19.786 0.493 1.00 90.94 85 PHE A O 1
ATOM 665 N N . PRO A 1 86 ? 0.761 -21.438 1.372 1.00 89.25 86 PRO A N 1
ATOM 666 C CA . PRO A 1 86 ? -0.376 -22.159 1.923 1.00 89.25 86 PRO A CA 1
ATOM 667 C C . PRO A 1 86 ? -1.132 -21.325 2.964 1.00 89.25 86 PRO A C 1
ATOM 669 O O . PRO A 1 86 ? -0.545 -20.819 3.925 1.00 89.25 86 PRO A O 1
ATOM 672 N N . GLY A 1 87 ? -2.451 -21.226 2.799 1.00 86.56 87 GLY A N 1
ATOM 673 C CA . GLY A 1 87 ? -3.323 -20.604 3.791 1.00 86.56 87 GLY A CA 1
ATOM 674 C C . GLY A 1 87 ? -3.306 -21.354 5.128 1.00 86.56 87 GLY A C 1
ATOM 675 O O . GLY A 1 87 ? -3.017 -22.550 5.194 1.00 86.56 87 GLY A O 1
ATOM 676 N N . GLY A 1 88 ? -3.614 -20.643 6.211 1.00 83.50 88 GLY A N 1
ATOM 677 C CA . GLY A 1 88 ? -3.753 -21.229 7.540 1.00 83.50 88 GLY A CA 1
ATOM 678 C C . GLY A 1 88 ? -3.658 -20.181 8.641 1.00 83.50 88 GLY A C 1
ATOM 679 O O . GLY A 1 88 ? -2.765 -19.342 8.626 1.00 83.50 88 GLY A O 1
ATOM 680 N N . MET A 1 89 ? -4.538 -20.271 9.639 1.00 72.44 89 MET A N 1
ATOM 681 C CA . MET A 1 89 ? -4.655 -19.303 10.744 1.00 72.44 89 MET A CA 1
ATOM 682 C C . MET A 1 89 ? -3.362 -19.140 11.577 1.00 72.44 89 MET A C 1
ATOM 684 O O . MET A 1 89 ? -3.218 -18.174 12.317 1.00 72.44 89 MET A O 1
ATOM 688 N N . LYS A 1 90 ? -2.412 -20.082 11.461 1.00 82.00 90 LYS A N 1
ATOM 689 C CA . LYS A 1 90 ? -1.108 -20.071 12.151 1.00 82.00 90 LYS A CA 1
ATOM 690 C C . LYS A 1 90 ? 0.089 -19.807 11.227 1.00 82.00 90 LYS A C 1
ATOM 692 O O . LYS A 1 90 ? 1.215 -19.726 11.720 1.00 82.00 90 LYS A O 1
ATOM 697 N N . ASN A 1 91 ? -0.123 -19.675 9.918 1.00 87.12 91 ASN A N 1
ATOM 698 C CA . ASN A 1 91 ? 0.966 -19.498 8.962 1.00 87.12 91 ASN A CA 1
ATOM 699 C C . ASN A 1 91 ? 1.336 -18.017 8.862 1.00 87.12 91 ASN A C 1
ATOM 701 O O . ASN A 1 91 ? 0.487 -17.169 8.600 1.00 87.12 91 ASN A O 1
ATOM 705 N N . ARG A 1 92 ? 2.618 -17.705 9.067 1.00 90.62 92 ARG A N 1
ATOM 706 C CA . ARG A 1 92 ? 3.173 -16.355 8.922 1.00 90.62 92 ARG A CA 1
ATOM 707 C C . ARG A 1 92 ? 4.376 -16.412 7.997 1.00 90.62 92 ARG A C 1
ATOM 709 O O . ARG A 1 92 ? 5.295 -17.194 8.229 1.00 90.62 92 ARG A O 1
ATOM 716 N N . TYR A 1 93 ? 4.358 -15.579 6.965 1.00 91.12 93 TYR A N 1
ATOM 717 C CA . TYR A 1 93 ? 5.415 -15.501 5.963 1.00 91.12 93 TYR A CA 1
ATOM 718 C C . TYR A 1 93 ? 6.079 -14.131 6.024 1.00 91.12 93 TYR A C 1
ATOM 720 O O . TYR A 1 93 ? 5.406 -13.110 6.143 1.00 91.12 93 TYR A O 1
ATOM 728 N N . TYR A 1 94 ? 7.406 -14.120 5.927 1.00 92.12 94 TYR A N 1
ATOM 729 C CA . TYR A 1 94 ? 8.214 -12.907 5.977 1.00 92.12 94 TYR A CA 1
ATOM 730 C C . TYR A 1 94 ? 8.998 -12.775 4.675 1.00 92.12 94 TYR A C 1
ATOM 732 O O . TYR A 1 94 ? 9.657 -13.719 4.241 1.00 92.12 94 TYR A O 1
ATOM 740 N N . ILE A 1 95 ? 8.944 -11.594 4.061 1.00 90.00 95 ILE A N 1
ATOM 741 C CA . ILE A 1 95 ? 9.714 -11.272 2.857 1.00 90.00 95 ILE A CA 1
ATOM 742 C C . ILE A 1 95 ? 10.932 -10.455 3.288 1.00 90.00 95 ILE A C 1
ATOM 744 O O . ILE A 1 95 ? 10.799 -9.323 3.752 1.00 90.00 95 ILE A O 1
ATOM 748 N N . VAL A 1 96 ? 12.127 -11.017 3.115 1.00 91.31 96 VAL A N 1
ATOM 749 C CA . VAL A 1 96 ? 13.398 -10.392 3.514 1.00 91.31 96 VAL A CA 1
ATOM 750 C C . VAL A 1 96 ? 14.292 -10.130 2.305 1.00 91.31 96 VAL A C 1
ATOM 752 O O . VAL A 1 96 ? 14.274 -10.869 1.326 1.00 91.31 96 VAL A O 1
ATOM 755 N N . GLY A 1 97 ? 15.082 -9.057 2.359 1.00 90.31 97 GLY A N 1
ATOM 756 C CA . GLY A 1 97 ? 16.005 -8.693 1.283 1.00 90.31 97 GLY A CA 1
ATOM 757 C C . GLY A 1 97 ? 16.539 -7.269 1.419 1.00 90.31 97 GLY A C 1
ATOM 758 O O . GLY A 1 97 ? 15.931 -6.438 2.098 1.00 90.31 97 GLY A O 1
ATOM 759 N N . ARG A 1 98 ? 17.652 -6.961 0.738 1.00 90.12 98 ARG A N 1
ATOM 760 C CA . ARG A 1 98 ? 18.279 -5.620 0.742 1.00 90.12 98 ARG A CA 1
ATOM 761 C C . ARG A 1 98 ? 17.309 -4.526 0.272 1.00 90.12 98 ARG A C 1
ATOM 763 O O . ARG A 1 98 ? 16.330 -4.813 -0.422 1.00 90.12 98 ARG A O 1
ATOM 770 N N . THR A 1 99 ? 17.546 -3.270 0.633 1.00 86.31 99 THR A N 1
ATOM 771 C CA . THR A 1 99 ? 16.799 -2.126 0.073 1.00 86.31 99 THR A CA 1
ATOM 772 C C . THR A 1 99 ? 16.900 -2.127 -1.458 1.00 86.31 99 THR A C 1
ATOM 774 O O . THR A 1 99 ? 17.939 -2.485 -2.002 1.00 86.31 99 THR A O 1
ATOM 777 N N . GLY A 1 100 ? 15.798 -1.826 -2.155 1.00 79.56 100 GLY A N 1
ATOM 778 C CA . GLY A 1 100 ? 15.731 -1.870 -3.625 1.00 79.56 100 GLY A CA 1
ATOM 779 C C . GLY A 1 100 ? 15.492 -3.254 -4.252 1.00 79.56 100 GLY A C 1
ATOM 780 O O . GLY A 1 100 ? 15.337 -3.348 -5.460 1.00 79.56 100 GLY A O 1
ATOM 781 N N . SER A 1 101 ? 15.385 -4.330 -3.463 1.00 79.88 101 SER A N 1
ATOM 782 C CA . SER A 1 101 ? 15.131 -5.700 -3.974 1.00 79.88 101 SER A CA 1
ATOM 783 C C . SER A 1 101 ? 13.712 -5.968 -4.506 1.00 79.88 101 SER A C 1
ATOM 785 O O . SER A 1 101 ? 13.403 -7.100 -4.858 1.00 79.88 101 SER A O 1
ATOM 787 N N . GLY A 1 102 ? 12.828 -4.967 -4.533 1.00 82.19 102 GLY A N 1
ATOM 788 C CA . GLY A 1 102 ? 11.461 -5.127 -5.050 1.00 82.19 102 GLY A CA 1
ATOM 789 C C . GLY A 1 102 ? 10.424 -5.648 -4.045 1.00 82.19 102 GLY A C 1
ATOM 790 O O . GLY A 1 102 ? 9.320 -5.995 -4.446 1.00 82.19 102 GLY A O 1
ATOM 791 N N . LYS A 1 103 ? 10.717 -5.672 -2.734 1.00 88.88 103 LYS A N 1
ATOM 792 C CA . LYS A 1 103 ? 9.753 -6.103 -1.693 1.00 88.88 103 LYS A CA 1
ATOM 793 C C . LYS A 1 103 ? 8.451 -5.294 -1.714 1.00 88.88 103 LYS A C 1
ATOM 795 O O . LYS A 1 103 ? 7.372 -5.869 -1.779 1.00 88.88 103 LYS A O 1
ATOM 800 N N . SER A 1 104 ? 8.555 -3.962 -1.709 1.00 84.38 104 SER A N 1
ATOM 801 C CA . SER A 1 104 ? 7.384 -3.078 -1.794 1.00 84.38 104 SER A CA 1
ATOM 802 C C . SER A 1 104 ? 6.647 -3.262 -3.121 1.00 84.38 104 SER A C 1
ATOM 804 O O . SER A 1 104 ? 5.423 -3.266 -3.148 1.00 84.38 104 SER A O 1
ATOM 806 N N . THR A 1 105 ? 7.381 -3.516 -4.208 1.00 84.06 105 THR A N 1
ATOM 807 C CA . THR A 1 105 ? 6.809 -3.807 -5.529 1.00 84.06 105 THR A CA 1
ATOM 808 C C . THR A 1 105 ? 6.021 -5.118 -5.545 1.00 84.06 105 THR A C 1
ATOM 810 O O . THR A 1 105 ? 4.983 -5.192 -6.193 1.00 84.06 105 THR A O 1
ATOM 813 N N . LEU A 1 106 ? 6.457 -6.141 -4.800 1.00 85.81 106 LEU A N 1
ATOM 814 C CA . LEU A 1 106 ? 5.719 -7.401 -4.664 1.00 85.81 106 LEU A CA 1
ATOM 815 C C . LEU A 1 106 ? 4.381 -7.185 -3.949 1.00 85.81 106 LEU A C 1
ATOM 817 O O . LEU A 1 106 ? 3.356 -7.694 -4.398 1.00 85.81 106 LEU A O 1
ATOM 821 N N . ILE A 1 107 ? 4.379 -6.381 -2.884 1.00 87.25 107 ILE A N 1
ATOM 822 C CA . ILE A 1 107 ? 3.149 -6.008 -2.173 1.00 87.25 107 ILE A CA 1
ATOM 823 C C . ILE A 1 107 ? 2.227 -5.192 -3.096 1.00 87.25 107 ILE A C 1
ATOM 825 O O . ILE A 1 107 ? 1.035 -5.475 -3.185 1.00 87.25 107 ILE A O 1
ATOM 829 N N . GLN A 1 108 ? 2.768 -4.233 -3.852 1.00 82.94 108 GLN A N 1
ATOM 830 C CA . GLN A 1 108 ? 1.996 -3.442 -4.820 1.00 82.94 108 GLN A CA 1
ATOM 831 C C . GLN A 1 108 ? 1.362 -4.302 -5.924 1.00 82.94 108 GLN A C 1
ATOM 833 O O . GLN A 1 108 ? 0.227 -4.033 -6.323 1.00 82.94 108 GLN A O 1
ATOM 838 N N . ALA A 1 109 ? 2.060 -5.337 -6.398 1.00 84.38 109 ALA A N 1
ATOM 839 C CA . ALA A 1 109 ? 1.517 -6.285 -7.370 1.00 84.38 109 ALA A CA 1
ATOM 840 C C . ALA A 1 109 ? 0.374 -7.126 -6.773 1.00 84.38 109 ALA A C 1
ATOM 842 O O . ALA A 1 109 ? -0.648 -7.322 -7.428 1.00 84.38 109 ALA A O 1
ATOM 843 N N . LEU A 1 110 ? 0.502 -7.562 -5.513 1.00 87.62 110 LEU A N 1
ATOM 844 C CA . LEU A 1 110 ? -0.536 -8.328 -4.811 1.00 87.62 110 LEU A CA 1
ATOM 845 C C . LEU A 1 110 ? -1.842 -7.529 -4.646 1.00 87.62 110 LEU A C 1
ATOM 847 O O . LEU A 1 110 ? -2.924 -8.066 -4.860 1.00 87.62 110 LEU A O 1
ATOM 851 N N . PHE A 1 111 ? -1.743 -6.233 -4.338 1.00 86.38 111 PHE A N 1
ATOM 852 C CA . PHE A 1 111 ? -2.894 -5.321 -4.215 1.00 86.38 111 PHE A CA 1
ATOM 853 C C . PHE A 1 111 ? -3.406 -4.775 -5.560 1.00 86.38 111 PHE A C 1
ATOM 855 O O . PHE A 1 111 ? -4.299 -3.914 -5.589 1.00 86.38 111 PHE A O 1
ATOM 862 N N . ARG A 1 112 ? -2.824 -5.234 -6.678 1.00 83.19 112 ARG A N 1
ATOM 863 C CA . ARG A 1 112 ? -3.065 -4.706 -8.030 1.00 83.19 112 ARG A CA 1
ATOM 864 C C . ARG A 1 112 ? -3.007 -3.177 -8.077 1.00 83.19 112 ARG A C 1
ATOM 866 O O . ARG A 1 112 ? -3.865 -2.521 -8.665 1.00 83.19 112 ARG A O 1
ATOM 873 N N . ILE A 1 113 ? -2.033 -2.587 -7.382 1.00 80.94 113 ILE A N 1
ATOM 874 C CA . ILE A 1 113 ? -1.655 -1.177 -7.575 1.00 80.94 113 ILE A CA 1
ATOM 875 C C . ILE A 1 113 ? -0.924 -1.057 -8.917 1.00 80.94 113 ILE A C 1
ATOM 877 O O . ILE A 1 113 ? -1.153 -0.115 -9.670 1.00 80.94 113 ILE A O 1
ATOM 881 N N . VAL A 1 114 ? -0.109 -2.066 -9.233 1.00 76.31 114 VAL A N 1
ATOM 882 C CA . VAL A 1 114 ? 0.505 -2.283 -10.543 1.00 76.31 114 VAL A CA 1
ATOM 883 C C . VAL A 1 114 ? 0.078 -3.667 -11.026 1.00 76.31 114 VAL A C 1
ATOM 885 O O . VAL A 1 114 ? 0.343 -4.658 -10.348 1.00 76.31 114 VAL A O 1
ATOM 888 N N . ASP A 1 115 ? -0.605 -3.743 -12.170 1.00 73.06 115 ASP A N 1
ATOM 889 C CA . ASP A 1 115 ? -1.021 -5.027 -12.742 1.00 73.06 115 ASP A CA 1
ATOM 890 C C . ASP A 1 115 ? 0.208 -5.807 -13.268 1.00 73.06 115 ASP A C 1
ATOM 892 O O . ASP A 1 115 ? 1.112 -5.212 -13.870 1.00 73.06 115 ASP A O 1
ATOM 896 N N . PRO A 1 116 ? 0.271 -7.137 -13.067 1.00 72.94 116 PRO A N 1
ATOM 897 C CA . PRO A 1 116 ? 1.368 -7.951 -13.575 1.00 72.94 116 PRO A CA 1
ATOM 898 C C . PRO A 1 116 ? 1.371 -7.959 -15.109 1.00 72.94 116 PRO A C 1
ATOM 900 O O . PRO A 1 116 ? 0.366 -8.258 -15.746 1.00 72.94 116 PRO A O 1
ATOM 903 N N . THR A 1 117 ? 2.520 -7.662 -15.719 1.00 72.12 117 THR A N 1
ATOM 904 C CA . THR A 1 117 ? 2.666 -7.680 -17.187 1.00 72.12 117 THR A CA 1
ATOM 905 C C . THR A 1 117 ? 2.759 -9.101 -17.746 1.00 72.12 117 THR A C 1
ATOM 907 O O . THR A 1 117 ? 2.293 -9.367 -18.849 1.00 72.12 117 THR A O 1
ATOM 910 N N . VAL A 1 118 ? 3.396 -10.010 -17.001 1.00 77.19 118 VAL A N 1
ATOM 911 C CA . VAL A 1 118 ? 3.623 -11.408 -17.389 1.00 77.19 118 VAL A CA 1
ATOM 912 C C . VAL A 1 118 ? 3.408 -12.302 -16.172 1.00 77.19 118 VAL A C 1
ATOM 914 O O . VAL A 1 118 ? 3.852 -11.975 -15.072 1.00 77.19 118 VAL A O 1
ATOM 917 N N . GLY A 1 119 ? 2.771 -13.454 -16.384 1.00 82.12 119 GLY A N 1
ATOM 918 C CA . GLY A 1 119 ? 2.422 -14.394 -15.321 1.00 82.12 119 GLY A CA 1
ATOM 919 C C . GLY A 1 119 ? 1.057 -14.094 -14.706 1.00 82.12 119 GLY A C 1
ATOM 920 O O . GLY A 1 119 ? 0.259 -13.351 -15.269 1.00 82.12 119 GLY A O 1
ATOM 921 N N . ARG A 1 120 ? 0.780 -14.723 -13.562 1.00 85.38 120 ARG A N 1
ATOM 922 C CA . ARG A 1 120 ? -0.488 -14.590 -12.839 1.00 85.38 120 ARG A CA 1
ATOM 923 C C . ARG A 1 120 ? -0.259 -14.709 -11.343 1.00 85.38 120 ARG A C 1
ATOM 925 O O . ARG A 1 120 ? 0.628 -15.447 -10.912 1.00 85.38 120 ARG A O 1
ATOM 932 N N . VAL A 1 121 ? -1.083 -14.016 -10.572 1.00 89.88 121 VAL A N 1
ATOM 933 C CA . VAL A 1 121 ? -1.127 -14.135 -9.115 1.00 89.88 121 VAL A CA 1
ATOM 934 C C . VAL A 1 121 ? -2.469 -14.759 -8.761 1.00 89.88 121 VAL A C 1
ATOM 936 O O . VAL A 1 121 ? -3.514 -14.280 -9.193 1.00 89.88 121 VAL A O 1
ATOM 939 N N . LEU A 1 122 ? -2.427 -15.860 -8.017 1.00 90.88 122 LEU A N 1
ATOM 940 C CA . LEU A 1 122 ? -3.611 -16.622 -7.643 1.00 90.88 122 LEU A CA 1
ATOM 941 C C . LEU A 1 122 ? -3.848 -16.474 -6.140 1.00 90.88 122 LEU A C 1
ATOM 943 O O . LEU A 1 122 ? -2.932 -16.723 -5.355 1.00 90.88 122 LEU A O 1
ATOM 947 N N . ILE A 1 123 ? -5.070 -16.114 -5.754 1.00 91.75 123 ILE A N 1
ATOM 948 C CA . ILE A 1 123 ? -5.554 -16.170 -4.369 1.00 91.75 123 ILE A CA 1
ATOM 949 C C . ILE A 1 123 ? -6.710 -17.165 -4.357 1.00 91.75 123 ILE A C 1
ATOM 951 O O . ILE A 1 123 ? -7.620 -17.053 -5.172 1.00 91.75 123 ILE A O 1
ATOM 955 N N . ASP A 1 124 ? -6.636 -18.186 -3.501 1.00 89.81 124 ASP A N 1
ATOM 956 C CA . ASP A 1 124 ? -7.618 -19.280 -3.442 1.00 89.81 124 ASP A CA 1
ATOM 957 C C . ASP A 1 124 ? -7.898 -19.936 -4.811 1.00 89.81 124 ASP A C 1
ATOM 959 O O . ASP A 1 124 ? -9.026 -20.288 -5.145 1.00 89.81 124 ASP A O 1
ATOM 963 N N . ASN A 1 125 ? -6.845 -20.099 -5.623 1.00 90.00 125 ASN A N 1
ATOM 964 C CA . ASN A 1 125 ? -6.881 -20.589 -7.012 1.00 90.00 125 ASN A CA 1
ATOM 965 C C . ASN A 1 125 ? -7.629 -19.695 -8.019 1.00 90.00 125 ASN A C 1
ATOM 967 O O . ASN A 1 125 ? -7.783 -20.089 -9.177 1.00 90.00 125 ASN A O 1
ATOM 971 N N . VAL A 1 126 ? -8.032 -18.488 -7.628 1.00 91.81 126 VAL A N 1
ATOM 972 C CA . VAL A 1 126 ? -8.640 -17.491 -8.514 1.00 91.81 126 VAL A CA 1
ATOM 973 C C . VAL A 1 126 ? -7.591 -16.464 -8.927 1.00 91.81 126 VAL A C 1
ATOM 975 O O . VAL A 1 126 ? -6.840 -15.951 -8.097 1.00 91.81 126 VAL A O 1
ATOM 978 N N . ASP A 1 127 ? -7.526 -16.158 -10.223 1.00 91.00 127 ASP A N 1
ATOM 979 C CA . ASP A 1 127 ? -6.650 -15.103 -10.732 1.00 91.00 127 ASP A CA 1
ATOM 980 C C . ASP A 1 127 ? -7.171 -13.732 -10.303 1.00 91.00 127 ASP A C 1
ATOM 982 O O . ASP A 1 127 ? -8.277 -13.324 -10.670 1.00 91.00 127 ASP A O 1
ATOM 986 N N . ILE A 1 128 ? -6.351 -12.996 -9.554 1.00 90.31 128 ILE A N 1
ATOM 987 C CA . ILE A 1 128 ? -6.711 -11.675 -9.036 1.00 90.31 128 ILE A CA 1
ATOM 988 C C . ILE A 1 128 ? -7.022 -10.671 -10.151 1.00 90.31 128 ILE A C 1
ATOM 990 O O . ILE A 1 128 ? -7.756 -9.712 -9.907 1.00 90.31 128 ILE A O 1
ATOM 994 N N . CYS A 1 129 ? -6.502 -10.879 -11.368 1.00 85.88 129 CYS A N 1
ATOM 995 C CA . CYS A 1 129 ? -6.782 -10.041 -12.534 1.00 85.88 129 CYS A CA 1
ATOM 996 C C . CYS A 1 129 ? -8.238 -10.149 -13.010 1.00 85.88 129 CYS A C 1
ATOM 998 O O . CYS A 1 129 ? -8.741 -9.213 -13.633 1.00 85.88 129 CYS A O 1
ATOM 1000 N N . THR A 1 130 ? -8.917 -11.253 -12.685 1.00 90.00 130 THR A N 1
ATOM 1001 C CA . THR A 1 130 ? -10.325 -11.501 -13.043 1.00 90.00 130 THR A CA 1
ATOM 1002 C C . THR A 1 130 ? -11.320 -10.920 -12.037 1.00 90.00 130 THR A C 1
ATOM 1004 O O . THR A 1 130 ? -12.495 -10.764 -12.356 1.00 90.00 130 THR A O 1
ATOM 1007 N N . ILE A 1 131 ? -10.850 -10.566 -10.837 1.00 90.38 131 ILE A N 1
ATOM 1008 C CA . ILE A 1 131 ? -11.654 -9.997 -9.751 1.00 90.38 131 ILE A CA 1
ATOM 1009 C C . ILE A 1 131 ? -11.682 -8.466 -9.886 1.00 90.38 131 ILE A C 1
ATOM 1011 O O . ILE A 1 131 ? -10.689 -7.847 -10.284 1.00 90.38 131 ILE A O 1
ATOM 1015 N N . GLY A 1 132 ? -12.806 -7.832 -9.542 1.00 89.44 132 GLY A N 1
ATOM 1016 C CA . GLY A 1 132 ? -12.893 -6.376 -9.443 1.00 89.44 132 GLY A CA 1
ATOM 1017 C C . GLY A 1 132 ? -11.913 -5.818 -8.404 1.00 89.44 132 GLY A C 1
ATOM 1018 O O . GLY A 1 132 ? -11.706 -6.407 -7.346 1.00 89.44 132 GLY A O 1
ATOM 1019 N N . LEU A 1 133 ? -11.301 -4.660 -8.680 1.00 88.38 133 LEU A N 1
ATOM 1020 C CA . LEU A 1 133 ? -10.315 -4.062 -7.765 1.00 88.38 133 LEU A CA 1
ATOM 1021 C C . LEU A 1 133 ? -10.901 -3.759 -6.381 1.00 88.38 133 LEU A C 1
ATOM 1023 O O . LEU A 1 133 ? -10.191 -3.890 -5.389 1.00 88.38 133 LEU A O 1
ATOM 1027 N N . HIS A 1 134 ? -12.171 -3.352 -6.319 1.00 88.38 134 HIS A N 1
ATOM 1028 C CA . HIS A 1 134 ? -12.857 -3.084 -5.057 1.00 88.38 134 HIS A CA 1
ATOM 1029 C C . HIS A 1 134 ? -13.022 -4.370 -4.235 1.00 88.38 134 HIS A C 1
ATOM 1031 O O . HIS A 1 134 ? -12.570 -4.417 -3.096 1.00 88.38 134 HIS A O 1
ATOM 1037 N N . ASP A 1 135 ? -13.547 -5.435 -4.847 1.00 90.44 135 ASP A N 1
ATOM 1038 C CA . ASP A 1 135 ? -13.766 -6.733 -4.193 1.00 90.44 135 ASP A CA 1
ATOM 1039 C C . ASP A 1 135 ? -12.465 -7.398 -3.730 1.00 90.44 135 ASP A C 1
ATOM 1041 O O . ASP A 1 135 ? -12.426 -8.054 -2.689 1.00 90.44 135 ASP A O 1
ATOM 1045 N N . LEU A 1 136 ? -11.386 -7.240 -4.502 1.00 89.88 136 LEU A N 1
ATOM 1046 C CA . LEU A 1 136 ? -10.070 -7.745 -4.120 1.00 89.88 136 LEU A CA 1
ATOM 1047 C C . LEU A 1 136 ? -9.516 -6.979 -2.913 1.00 89.88 136 LEU A C 1
ATOM 1049 O O . LEU A 1 136 ? -9.012 -7.584 -1.968 1.00 89.88 136 LEU A O 1
ATOM 1053 N N . ARG A 1 137 ? -9.588 -5.643 -2.947 1.00 90.88 137 ARG A N 1
ATOM 1054 C CA . ARG A 1 137 ? -8.991 -4.780 -1.919 1.00 90.88 137 ARG A CA 1
ATOM 1055 C C . ARG A 1 137 ? -9.808 -4.729 -0.631 1.00 90.88 137 ARG A C 1
ATOM 1057 O O . ARG A 1 137 ? -9.217 -4.496 0.410 1.00 90.88 137 ARG A O 1
ATOM 1064 N N . SER A 1 138 ? -11.112 -5.000 -0.665 1.00 89.44 138 SER A N 1
ATOM 1065 C CA . SER A 1 138 ? -11.932 -5.107 0.553 1.00 89.44 138 SER A CA 1
ATOM 1066 C C . SER A 1 138 ? -11.610 -6.351 1.391 1.00 89.44 138 SER A C 1
ATOM 1068 O O . SER A 1 138 ? -11.910 -6.391 2.579 1.00 89.44 138 SER A O 1
ATOM 1070 N N . ARG A 1 139 ? -10.965 -7.364 0.795 1.00 89.56 139 ARG A N 1
ATOM 1071 C CA . ARG A 1 139 ? -10.581 -8.626 1.457 1.00 89.56 139 ARG A CA 1
ATOM 1072 C C . ARG A 1 139 ? -9.105 -8.692 1.855 1.00 89.56 139 ARG A C 1
ATOM 1074 O O . ARG A 1 139 ? -8.671 -9.701 2.409 1.00 89.56 139 ARG A O 1
ATOM 1081 N N . LEU A 1 140 ? -8.329 -7.652 1.557 1.00 89.25 140 LEU A N 1
ATOM 1082 C CA . LEU A 1 140 ? -6.900 -7.576 1.843 1.00 89.25 140 LEU A CA 1
ATOM 1083 C C . LEU A 1 140 ? -6.599 -6.314 2.652 1.00 89.25 140 LEU A C 1
ATOM 1085 O O . LEU A 1 140 ? -7.038 -5.226 2.299 1.00 89.25 140 LEU A O 1
ATOM 1089 N N . SER A 1 141 ? -5.779 -6.438 3.693 1.00 89.69 141 SER A N 1
ATOM 1090 C CA . SER A 1 141 ? -5.345 -5.298 4.510 1.00 89.69 141 SER A CA 1
ATOM 1091 C C . SER A 1 141 ? -3.847 -5.055 4.346 1.00 89.69 141 SER A C 1
ATOM 1093 O O . SER A 1 141 ? -3.050 -5.995 4.337 1.00 89.69 141 SER A O 1
ATOM 1095 N N . ILE A 1 142 ? -3.458 -3.787 4.220 1.00 87.75 142 ILE A N 1
ATOM 1096 C CA . ILE A 1 142 ? -2.065 -3.337 4.140 1.00 87.75 142 ILE A CA 1
ATOM 1097 C C . ILE A 1 142 ? -1.841 -2.214 5.146 1.00 87.75 142 ILE A C 1
ATOM 1099 O O . ILE A 1 142 ? -2.686 -1.339 5.299 1.00 87.75 142 ILE A O 1
ATOM 1103 N N . ILE A 1 143 ? -0.684 -2.229 5.803 1.00 87.94 143 ILE A N 1
ATOM 1104 C CA . ILE A 1 143 ? -0.209 -1.114 6.622 1.00 87.94 143 ILE A CA 1
ATOM 1105 C C . ILE A 1 143 ? 0.861 -0.385 5.794 1.00 87.94 143 ILE A C 1
ATOM 1107 O O . ILE A 1 143 ? 1.853 -1.024 5.420 1.00 87.94 143 ILE A O 1
ATOM 1111 N N . PRO A 1 144 ? 0.663 0.897 5.433 1.00 80.44 144 PRO A N 1
ATOM 1112 C CA . PRO A 1 144 ? 1.647 1.653 4.662 1.00 80.44 144 PRO A CA 1
ATOM 1113 C C . PRO A 1 144 ? 2.935 1.865 5.470 1.00 80.44 144 PRO A C 1
ATOM 1115 O O . PRO A 1 144 ? 2.923 1.821 6.697 1.00 80.44 144 PRO A O 1
ATOM 1118 N N . GLN A 1 145 ? 4.059 2.084 4.777 1.00 78.31 145 GLN A N 1
ATOM 1119 C CA . GLN A 1 145 ? 5.345 2.350 5.441 1.00 78.31 145 GLN A CA 1
ATOM 1120 C C . GLN A 1 145 ? 5.343 3.693 6.179 1.00 78.31 145 GLN A C 1
ATOM 1122 O O . GLN A 1 145 ? 5.866 3.764 7.286 1.00 78.31 145 GLN A O 1
ATOM 1127 N N . ASP A 1 146 ? 4.705 4.706 5.590 1.00 78.50 146 ASP A N 1
ATOM 1128 C CA . ASP A 1 146 ? 4.504 6.018 6.197 1.00 78.50 146 ASP A CA 1
ATOM 1129 C C . ASP A 1 146 ? 3.024 6.166 6.594 1.00 78.50 146 ASP A C 1
ATOM 1131 O O . ASP A 1 146 ? 2.149 6.122 5.719 1.00 78.50 146 ASP A O 1
ATOM 1135 N N . PRO A 1 147 ? 2.701 6.294 7.895 1.00 78.31 147 PRO A N 1
ATOM 1136 C CA . PRO A 1 147 ? 1.325 6.473 8.337 1.00 78.31 147 PRO A CA 1
ATOM 1137 C C . PRO A 1 147 ? 0.825 7.850 7.896 1.00 78.31 147 PRO A C 1
ATOM 1139 O O . PRO A 1 147 ? 1.388 8.876 8.267 1.00 78.31 147 PRO A O 1
ATOM 1142 N N . THR A 1 148 ? -0.240 7.873 7.099 1.00 78.00 148 THR A N 1
ATOM 1143 C CA . THR A 1 148 ? -0.911 9.114 6.693 1.00 78.00 148 THR A CA 1
ATOM 1144 C C . THR A 1 148 ? -2.203 9.249 7.485 1.00 78.00 148 THR A C 1
ATOM 1146 O O . THR A 1 148 ? -2.997 8.312 7.513 1.00 78.00 148 THR A O 1
ATOM 1149 N N . MET A 1 149 ? -2.407 10.404 8.116 1.00 79.38 149 MET A N 1
ATOM 1150 C CA . MET A 1 149 ? -3.668 10.768 8.765 1.00 79.38 149 MET A CA 1
ATOM 1151 C C . MET A 1 149 ? -4.365 11.821 7.906 1.00 79.38 149 MET A C 1
ATOM 1153 O O . MET A 1 149 ? -3.722 12.749 7.414 1.00 79.38 149 MET A O 1
ATOM 1157 N N . PHE A 1 150 ? -5.668 11.672 7.715 1.00 81.44 150 PHE A N 1
ATOM 1158 C CA . PHE A 1 150 ? -6.503 12.634 7.010 1.00 81.44 150 PHE A CA 1
ATOM 1159 C C . PHE A 1 150 ? -7.052 13.683 7.977 1.00 81.44 150 PHE A C 1
ATOM 1161 O O . PHE A 1 150 ? -7.244 13.425 9.169 1.00 81.44 150 PHE A O 1
ATOM 1168 N N . GLU A 1 151 ? -7.339 14.869 7.445 1.00 84.44 151 GLU A N 1
ATOM 1169 C CA . GLU A 1 151 ? -8.029 15.917 8.191 1.00 84.44 151 GLU A CA 1
ATOM 1170 C C . GLU A 1 151 ? -9.424 15.423 8.604 1.00 84.44 151 GLU A C 1
ATOM 1172 O O . GLU A 1 151 ? -10.222 14.986 7.774 1.00 84.44 151 GLU A O 1
ATOM 1177 N N . GLY A 1 152 ? -9.694 15.433 9.908 1.00 86.94 152 GLY A N 1
ATOM 1178 C CA . GLY A 1 152 ? -10.902 14.852 10.484 1.00 86.94 152 GLY A CA 1
ATOM 1179 C C . GLY A 1 152 ? -10.681 14.389 11.918 1.00 86.94 152 GLY A C 1
ATOM 1180 O O . GLY A 1 152 ? -9.643 14.653 12.522 1.00 86.94 152 GLY A O 1
ATOM 1181 N N . THR A 1 153 ? -11.665 13.695 12.479 1.00 91.44 153 THR A N 1
ATOM 1182 C CA . THR A 1 153 ? -11.572 13.119 13.825 1.00 91.44 153 THR A CA 1
ATOM 1183 C C . THR A 1 153 ? -10.767 11.817 13.819 1.00 91.44 153 THR A C 1
ATOM 1185 O O . THR A 1 153 ? -10.548 11.202 12.768 1.00 91.44 153 THR A O 1
ATOM 1188 N N . ILE A 1 154 ? -10.335 11.359 14.998 1.00 90.12 154 ILE A N 1
ATOM 1189 C CA . ILE A 1 154 ? -9.751 10.016 15.156 1.00 90.12 154 ILE A CA 1
ATOM 1190 C C . ILE A 1 154 ? -10.745 8.955 14.668 1.00 90.12 154 ILE A C 1
ATOM 1192 O O . ILE A 1 154 ? -10.344 8.036 13.958 1.00 90.12 154 ILE A O 1
ATOM 1196 N N . ARG A 1 155 ? -12.040 9.119 14.977 1.00 91.75 155 ARG A N 1
ATOM 1197 C CA . ARG A 1 155 ? -13.110 8.242 14.488 1.00 91.75 155 ARG A CA 1
ATOM 1198 C C . ARG A 1 155 ? -13.099 8.125 12.967 1.00 91.75 155 ARG A C 1
ATOM 1200 O O . ARG A 1 155 ? -12.992 7.017 12.459 1.00 91.75 155 ARG A O 1
ATOM 1207 N N . ASN A 1 156 ? -13.147 9.251 12.258 1.00 91.25 156 ASN A N 1
ATOM 1208 C CA . ASN A 1 156 ? -13.241 9.265 10.796 1.00 91.25 156 ASN A CA 1
ATOM 1209 C C . ASN A 1 156 ? -11.992 8.671 10.130 1.00 91.25 156 ASN A C 1
ATOM 1211 O O . ASN A 1 156 ? -12.075 8.120 9.039 1.00 91.25 156 ASN A O 1
ATOM 1215 N N . ASN A 1 157 ? -10.829 8.774 10.779 1.00 89.56 157 ASN A N 1
ATOM 1216 C CA . ASN A 1 157 ? -9.597 8.154 10.293 1.00 89.56 157 ASN A CA 1
ATOM 1217 C C . ASN A 1 157 ? -9.573 6.630 10.491 1.00 89.56 157 ASN A C 1
ATOM 1219 O O . ASN A 1 157 ? -8.956 5.926 9.695 1.00 89.56 157 ASN A O 1
ATOM 1223 N N . LEU A 1 158 ? -10.214 6.122 11.549 1.00 90.31 158 LEU A N 1
ATOM 1224 C CA . LEU A 1 158 ? -10.294 4.687 11.842 1.00 90.31 158 LEU A CA 1
ATOM 1225 C C . LEU A 1 158 ? -11.426 3.998 11.074 1.00 90.31 158 LEU A C 1
ATOM 1227 O O . LEU A 1 158 ? -11.260 2.864 10.633 1.00 90.31 158 LEU A O 1
ATOM 1231 N N . ASP A 1 159 ? -12.556 4.682 10.921 1.00 93.31 159 ASP A N 1
ATOM 1232 C CA . ASP A 1 159 ? -13.763 4.186 10.269 1.00 93.31 159 ASP A CA 1
ATOM 1233 C C . ASP A 1 159 ? -14.391 5.279 9.384 1.00 93.31 159 ASP A C 1
ATOM 1235 O O . ASP A 1 159 ? -15.364 5.930 9.772 1.00 93.31 159 ASP A O 1
ATOM 1239 N N . PRO A 1 160 ? -13.829 5.523 8.187 1.00 89.75 160 PRO A N 1
ATOM 1240 C CA . PRO A 1 160 ? -14.317 6.559 7.276 1.00 89.75 160 PRO A CA 1
ATOM 1241 C C . PRO A 1 160 ? -15.687 6.245 6.658 1.00 89.75 160 PRO A C 1
ATOM 1243 O O . PRO A 1 160 ? -16.294 7.133 6.063 1.00 89.75 160 PRO A O 1
ATOM 1246 N N . LEU A 1 161 ? -16.147 4.991 6.740 1.00 89.94 161 LEU A N 1
ATOM 1247 C CA . LEU A 1 161 ? -17.440 4.549 6.209 1.00 89.94 161 LEU A CA 1
ATOM 1248 C C . LEU A 1 161 ? -18.525 4.459 7.292 1.00 89.94 161 LEU A C 1
ATOM 1250 O O . LEU A 1 161 ? -19.671 4.166 6.960 1.00 89.94 161 LEU A O 1
ATOM 1254 N N . GLU A 1 162 ? -18.174 4.727 8.554 1.00 91.25 162 GLU A N 1
ATOM 1255 C CA . GLU A 1 162 ? -19.066 4.626 9.716 1.00 91.25 162 GLU A CA 1
ATOM 1256 C C . GLU A 1 162 ? -19.752 3.249 9.831 1.00 91.25 162 GLU A C 1
ATOM 1258 O O . GLU A 1 162 ? -20.919 3.135 10.213 1.00 91.25 162 GLU A O 1
ATOM 1263 N N . GLU A 1 163 ? -19.028 2.181 9.489 1.00 92.50 163 GLU A N 1
ATOM 1264 C CA . GLU A 1 163 ? -19.543 0.807 9.502 1.00 92.50 163 GLU A CA 1
ATOM 1265 C C . GLU A 1 163 ? -19.510 0.167 10.899 1.00 92.50 163 GLU A C 1
ATOM 1267 O O . GLU A 1 163 ? -20.206 -0.826 11.143 1.00 92.50 163 GLU A O 1
ATOM 1272 N N . TYR A 1 164 ? -18.720 0.717 11.824 1.00 94.50 164 TYR A N 1
ATOM 1273 C CA . TYR A 1 164 ? -18.441 0.120 13.126 1.00 94.50 164 TYR A CA 1
ATOM 1274 C C . TYR A 1 164 ? -18.946 0.972 14.295 1.00 94.50 164 TYR A C 1
ATOM 1276 O O . TYR A 1 164 ? -18.983 2.205 14.285 1.00 94.50 164 TYR A O 1
ATOM 1284 N N . THR A 1 165 ? -19.321 0.283 15.371 1.00 95.88 165 THR A N 1
ATOM 1285 C CA . THR A 1 165 ? -19.741 0.931 16.619 1.00 95.88 165 THR A CA 1
ATOM 1286 C C . THR A 1 165 ? -18.542 1.429 17.425 1.00 95.88 165 THR A C 1
ATOM 1288 O O . THR A 1 165 ? -17.457 0.850 17.374 1.00 95.88 165 THR A O 1
ATOM 1291 N N . ASP A 1 166 ? -18.745 2.448 18.264 1.00 94.06 166 ASP A N 1
ATOM 1292 C CA . ASP A 1 166 ? -17.711 2.988 19.162 1.00 94.06 166 ASP A CA 1
ATOM 1293 C C . ASP A 1 166 ? -17.067 1.903 20.017 1.00 94.06 166 ASP A C 1
ATOM 1295 O O . ASP A 1 166 ? -15.863 1.931 20.244 1.00 94.06 166 ASP A O 1
ATOM 1299 N N . ALA A 1 167 ? -17.859 0.933 20.480 1.00 95.00 167 ALA A N 1
ATOM 1300 C CA . ALA A 1 167 ? -17.364 -0.175 21.285 1.00 95.00 167 ALA A CA 1
ATOM 1301 C C . ALA A 1 167 ? -16.319 -1.007 20.524 1.00 95.00 167 ALA A C 1
ATOM 1303 O O . ALA A 1 167 ? -15.274 -1.323 21.086 1.00 95.00 167 ALA A O 1
ATOM 1304 N N . GLN A 1 168 ? -16.567 -1.298 19.243 1.00 96.31 168 GLN A N 1
ATOM 1305 C CA . GLN A 1 168 ? -15.629 -2.033 18.388 1.00 96.31 168 GLN A CA 1
ATOM 1306 C C . GLN A 1 168 ? -14.376 -1.205 18.083 1.00 96.31 168 GLN A C 1
ATOM 1308 O O . GLN A 1 168 ? -13.266 -1.735 18.089 1.00 96.31 168 GLN A O 1
ATOM 1313 N N . ILE A 1 169 ? -14.534 0.105 17.868 1.00 94.44 169 ILE A N 1
ATOM 1314 C CA . ILE A 1 169 ? -13.402 1.017 17.653 1.00 94.44 169 ILE A CA 1
ATOM 1315 C C . ILE A 1 169 ? -12.523 1.083 18.911 1.00 94.44 169 ILE A C 1
ATOM 1317 O O . ILE A 1 169 ? -11.298 1.004 18.816 1.00 94.44 169 ILE A O 1
ATOM 1321 N N . TRP A 1 170 ? -13.124 1.174 20.100 1.00 95.19 170 TRP A N 1
ATOM 1322 C CA . TRP A 1 170 ? -12.394 1.152 21.369 1.00 95.19 170 TRP A CA 1
ATOM 1323 C C . TRP A 1 170 ? -11.694 -0.181 21.622 1.00 95.19 170 TRP A C 1
ATOM 1325 O O . TRP A 1 170 ? -10.543 -0.172 22.048 1.00 95.19 170 TRP A O 1
ATOM 1335 N N . GLU A 1 171 ? -12.337 -1.307 21.312 1.00 96.19 171 GLU A N 1
ATOM 1336 C CA . GLU A 1 171 ? -11.716 -2.632 21.410 1.00 96.19 171 GLU A CA 1
ATOM 1337 C C . GLU A 1 171 ? -10.481 -2.738 20.502 1.00 96.19 171 GLU A C 1
ATOM 1339 O O . GLU A 1 171 ? -9.424 -3.200 20.938 1.00 96.19 171 GLU A O 1
ATOM 1344 N N . ALA A 1 172 ? -10.570 -2.235 19.267 1.00 93.88 172 ALA A N 1
ATOM 1345 C CA . ALA A 1 172 ? -9.435 -2.177 18.349 1.00 93.88 172 ALA A CA 1
ATOM 1346 C C . ALA A 1 172 ? -8.315 -1.252 18.863 1.00 93.88 172 ALA A C 1
ATOM 1348 O O . ALA A 1 172 ? -7.135 -1.603 18.787 1.00 93.88 172 ALA A O 1
ATOM 1349 N N . LEU A 1 173 ? -8.662 -0.091 19.430 1.00 93.75 173 LEU A N 1
ATOM 1350 C CA . LEU A 1 173 ? -7.698 0.838 20.031 1.00 93.75 173 LEU A CA 1
ATOM 1351 C C . LEU A 1 173 ? -6.991 0.247 21.255 1.00 93.75 173 LEU A C 1
ATOM 1353 O O . LEU A 1 173 ? -5.784 0.447 21.414 1.00 93.75 173 LEU A O 1
ATOM 1357 N N . ASP A 1 174 ? -7.712 -0.485 22.101 1.00 94.44 174 ASP A N 1
ATOM 1358 C CA . ASP A 1 174 ? -7.146 -1.173 23.263 1.00 94.44 174 ASP A CA 1
ATOM 1359 C C . ASP A 1 174 ? -6.212 -2.313 22.814 1.00 94.44 174 ASP A C 1
ATOM 1361 O O . ASP A 1 174 ? -5.099 -2.438 23.330 1.00 94.44 174 ASP A O 1
ATOM 1365 N N . CYS A 1 175 ? -6.591 -3.074 21.779 1.00 94.00 175 CYS A N 1
ATOM 1366 C CA . CYS A 1 175 ? -5.729 -4.096 21.169 1.00 94.00 175 CYS A CA 1
ATOM 1367 C C . CYS A 1 175 ? -4.427 -3.512 20.588 1.00 94.00 175 CYS A C 1
ATOM 1369 O O . CYS A 1 175 ? -3.389 -4.176 20.601 1.00 94.00 175 CYS A O 1
ATOM 1371 N N . CYS A 1 176 ? -4.473 -2.267 20.106 1.00 91.44 176 CYS A N 1
ATOM 1372 C CA . CYS A 1 176 ? -3.322 -1.526 19.584 1.00 91.44 176 CYS A CA 1
ATOM 1373 C C . CYS A 1 176 ? -2.568 -0.712 20.651 1.00 91.44 176 CYS A C 1
ATOM 1375 O O . CYS A 1 176 ? -1.641 0.014 20.299 1.00 91.44 176 CYS A O 1
ATOM 1377 N N . GLN A 1 177 ? -2.944 -0.810 21.933 1.00 92.69 177 GLN A N 1
ATOM 1378 C CA . GLN A 1 177 ? -2.352 -0.048 23.047 1.00 92.69 177 GLN A CA 1
ATOM 1379 C C . GLN A 1 177 ? -2.458 1.484 22.896 1.00 92.69 177 GLN A C 1
ATOM 1381 O O . GLN A 1 177 ? -1.683 2.231 23.491 1.00 92.69 177 GLN A O 1
ATOM 1386 N N . LEU A 1 178 ? -3.431 1.966 22.118 1.00 90.75 178 LEU A N 1
ATOM 1387 C CA . LEU A 1 178 ? -3.693 3.393 21.898 1.00 90.75 178 LEU A CA 1
ATOM 1388 C C . LEU A 1 178 ? -4.916 3.902 22.671 1.00 90.75 178 LEU A C 1
ATOM 1390 O O . LEU A 1 178 ? -5.105 5.113 22.782 1.00 90.75 178 LEU A O 1
ATOM 1394 N N . GLY A 1 179 ? -5.736 3.006 23.228 1.00 90.81 179 GLY A N 1
ATOM 1395 C CA . GLY A 1 179 ? -6.977 3.365 23.919 1.00 90.81 179 GLY A CA 1
ATOM 1396 C C . GLY A 1 179 ? -6.778 4.382 25.046 1.00 90.81 179 GLY A C 1
ATOM 1397 O O . GLY A 1 179 ? -7.475 5.396 25.097 1.00 90.81 179 GLY A O 1
ATOM 1398 N N . ASP A 1 180 ? -5.780 4.182 25.905 1.00 92.00 180 ASP A N 1
ATOM 1399 C CA . ASP A 1 180 ? -5.527 5.086 27.032 1.00 92.00 180 ASP A CA 1
ATOM 1400 C C . ASP A 1 180 ? -5.053 6.477 26.593 1.00 92.00 180 ASP A C 1
ATOM 1402 O O . ASP A 1 180 ? -5.448 7.480 27.191 1.00 92.00 180 ASP A O 1
ATOM 1406 N N . GLU A 1 181 ? -4.263 6.566 25.521 1.00 90.81 181 GLU A N 1
ATOM 1407 C CA . GLU A 1 181 ? -3.810 7.848 24.969 1.00 90.81 181 GLU A CA 1
ATOM 1408 C C . GLU A 1 181 ? -4.964 8.640 24.352 1.00 90.81 181 GLU A C 1
ATOM 1410 O O . GLU A 1 181 ? -5.066 9.853 24.554 1.00 90.81 181 GLU A O 1
ATOM 1415 N N . VAL A 1 182 ? -5.886 7.962 23.663 1.00 90.62 182 VAL A N 1
ATOM 1416 C CA . VAL A 1 182 ? -7.073 8.610 23.091 1.00 90.62 182 VAL A CA 1
ATOM 1417 C C . VAL A 1 182 ? -8.057 9.027 24.192 1.00 90.62 182 VAL A C 1
ATOM 1419 O O . VAL A 1 182 ? -8.623 10.116 24.118 1.00 90.62 182 VAL A O 1
ATOM 1422 N N . ARG A 1 183 ? -8.225 8.239 25.266 1.00 91.75 183 ARG A N 1
ATOM 1423 C CA . ARG A 1 183 ? -9.099 8.590 26.410 1.00 91.75 183 ARG A CA 1
ATOM 1424 C C . ARG A 1 183 ? -8.660 9.852 27.157 1.00 91.75 183 ARG A C 1
ATOM 1426 O O . ARG A 1 183 ? -9.515 10.523 27.731 1.00 91.75 183 ARG A O 1
ATOM 1433 N N . LYS A 1 184 ? -7.359 10.171 27.160 1.00 91.56 184 LYS A N 1
ATOM 1434 C CA . LYS A 1 184 ? -6.809 11.394 27.777 1.00 91.56 184 LYS A CA 1
ATOM 1435 C C . LYS A 1 184 ? -7.160 12.669 27.004 1.00 91.56 184 LYS A C 1
ATOM 1437 O O . LYS A 1 184 ? -7.054 13.758 27.564 1.00 91.56 184 LYS A O 1
ATOM 1442 N N . LYS A 1 185 ? -7.539 12.564 25.727 1.00 88.81 185 LYS A N 1
ATOM 1443 C CA . LYS A 1 185 ? -7.933 13.715 24.904 1.00 88.81 185 LYS A CA 1
ATOM 1444 C C . LYS A 1 185 ? -9.334 14.188 25.297 1.00 88.81 185 LYS A C 1
ATOM 1446 O O . LYS A 1 185 ? -10.225 13.369 25.497 1.00 88.81 185 LYS A O 1
ATOM 1451 N N . GLU A 1 186 ? -9.546 15.506 25.332 1.00 85.75 186 GLU A N 1
ATOM 1452 C CA . GLU A 1 186 ? -10.815 16.123 25.766 1.00 85.75 186 GLU A CA 1
ATOM 1453 C C . GLU A 1 186 ? -12.039 15.613 24.987 1.00 85.75 186 GLU A C 1
ATOM 1455 O O . GLU A 1 186 ? -13.101 15.406 25.569 1.00 85.75 186 GLU A O 1
ATOM 1460 N N . LEU A 1 187 ? -11.868 15.350 23.687 1.00 87.06 187 LEU A N 1
ATOM 1461 C CA . LEU A 1 187 ? -12.924 14.893 22.776 1.00 87.06 187 LEU A CA 1
ATOM 1462 C C . LEU A 1 187 ? -12.822 13.404 22.406 1.00 87.06 187 LEU A C 1
ATOM 1464 O O . LEU A 1 187 ? -13.620 12.909 21.617 1.00 87.06 187 LEU A O 1
ATOM 1468 N N . LYS A 1 188 ? -11.861 12.663 22.974 1.00 90.44 188 LYS A N 1
ATOM 1469 C CA . LYS A 1 188 ? -11.653 11.228 22.713 1.00 90.44 188 LYS A CA 1
ATOM 1470 C C . LYS A 1 188 ? -11.636 10.886 21.209 1.00 90.44 188 LYS A C 1
ATOM 1472 O O . LYS A 1 188 ? -10.727 11.322 20.513 1.00 90.44 188 LYS A O 1
ATOM 1477 N N . LEU A 1 189 ? -12.613 10.116 20.710 1.00 89.38 189 LEU A N 1
ATOM 1478 C CA . LEU A 1 189 ? -12.720 9.725 19.297 1.00 89.38 189 LEU A CA 1
ATOM 1479 C C . LEU A 1 189 ? -13.025 10.912 18.373 1.00 89.38 189 LEU A C 1
ATOM 1481 O O . LEU A 1 189 ? -12.587 10.907 17.224 1.00 89.38 189 LEU A O 1
ATOM 1485 N N . ASP A 1 190 ? -13.701 11.938 18.886 1.00 90.88 190 ASP A N 1
ATOM 1486 C CA . ASP A 1 190 ? -14.042 13.161 18.152 1.00 90.88 190 ASP A CA 1
ATOM 1487 C C . ASP A 1 190 ? -12.907 14.193 18.188 1.00 90.88 190 ASP A C 1
ATOM 1489 O O . ASP A 1 190 ? -13.042 15.309 17.687 1.00 90.88 190 ASP A O 1
ATOM 1493 N N . TYR A 1 191 ? -11.763 13.839 18.782 1.00 88.38 191 TYR A N 1
ATOM 1494 C CA . TYR A 1 191 ? -10.587 14.691 18.770 1.00 88.38 191 TYR A CA 1
ATOM 1495 C C . TYR A 1 191 ? -10.085 14.870 17.328 1.00 88.38 191 TYR A C 1
ATOM 1497 O O . TYR A 1 191 ? -9.879 13.865 16.638 1.00 88.38 191 TYR A O 1
ATOM 1505 N N . PRO A 1 192 ? -9.872 16.115 16.859 1.00 83.31 192 PRO A N 1
ATOM 1506 C CA . PRO A 1 192 ? -9.314 16.359 15.537 1.00 83.31 192 PRO A CA 1
ATOM 1507 C C . PRO A 1 192 ? -7.892 15.787 15.466 1.00 83.31 192 PRO A C 1
ATOM 1509 O O . PRO A 1 192 ? -7.047 16.070 16.319 1.00 83.31 192 PRO A O 1
ATOM 1512 N N . GLY A 1 193 ? -7.643 14.940 14.469 1.00 66.88 193 GLY A N 1
ATOM 1513 C CA . GLY A 1 193 ? -6.340 14.339 14.209 1.00 66.88 193 GLY A CA 1
ATOM 1514 C C . GLY A 1 193 ? -5.267 15.407 13.982 1.00 66.88 193 GLY A C 1
ATOM 1515 O O . GLY A 1 193 ? -5.531 16.466 13.418 1.00 66.88 193 GLY A O 1
ATOM 1516 N N . LEU A 1 194 ? -4.049 15.137 14.458 1.00 54.31 194 LEU A N 1
ATOM 1517 C CA . LEU A 1 194 ? -2.908 16.047 14.342 1.00 54.31 194 LEU A CA 1
ATOM 1518 C C . LEU A 1 194 ? -2.607 16.360 12.869 1.00 54.31 194 LEU A C 1
ATOM 1520 O O . LEU A 1 194 ? -2.306 15.455 12.093 1.00 54.31 194 LEU A O 1
ATOM 1524 N N . HIS A 1 195 ? -2.624 17.650 12.519 1.00 48.44 195 HIS A N 1
ATOM 1525 C CA . HIS A 1 195 ? -2.046 18.166 11.281 1.00 48.44 195 HIS A CA 1
ATOM 1526 C C . HIS A 1 195 ? -0.548 17.838 11.258 1.00 48.44 195 HIS A C 1
ATOM 1528 O O . HIS A 1 195 ? 0.247 18.518 11.907 1.00 48.44 195 HIS A O 1
ATOM 1534 N N . HIS A 1 196 ? -0.152 16.813 10.511 1.00 43.66 196 HIS A N 1
ATOM 1535 C CA . HIS A 1 196 ? 1.228 16.676 10.069 1.00 43.66 196 HIS A CA 1
ATOM 1536 C C . HIS A 1 196 ? 1.287 17.052 8.590 1.00 43.66 196 HIS A C 1
ATOM 1538 O O . HIS A 1 196 ? 0.826 16.311 7.725 1.00 43.66 196 HIS A O 1
ATOM 1544 N N . VAL A 1 197 ? 1.784 18.272 8.366 1.00 34.03 197 VAL A N 1
ATOM 1545 C CA . VAL A 1 197 ? 2.379 18.739 7.106 1.00 34.03 197 VAL A CA 1
ATOM 1546 C C . VAL A 1 197 ? 3.621 17.909 6.807 1.00 34.03 197 VAL A C 1
ATOM 1548 O O . VAL A 1 197 ? 4.350 17.606 7.783 1.00 34.03 197 VAL A O 1
#

Sequence (197 aa):
MDDYSQPKFYNAGAMKWLCFRLDMISSVTFAFSLMFLVTIPAGVIDPGLAGLAVTYGLNLNMLLSWAVQYAPQLPFVLRCLTCTFPGGMKNRYYIVGRTGSGKSTLIQALFRIVDPTVGRVLIDNVDICTIGLHDLRSRLSIIPQDPTMFEGTIRNNLDPLEEYTDAQIWEALDCCQLGDEVRKKELKLDYPGLHHV

Foldseek 3Di:
DDPVVVVVVVVVVVLVVVLVVLLVVLVVVLVVLVVVVVPDDPDDDDPVVSVVVNVVSVVVSVVVCVVSVVPDPDDDLDDPDDDDQDDDPPDDDDDDDDPSSCPVVVVCCQLPVPDDPDDFDADVNDTPVPDDSVVSNVPDDDDDPDDDADFFFLQCRQCVPPPDDPVVVLVVCVVVVNNVVLVPDPCRRRHTDDDDD

=== Feature glossary ===
Legend for the data blocks above and below:

— What the protein is —

The amino-acid sequence is the protein's primary structure: the linear order of residues from the N-terminus to the C-terminus, written in one-letter code. Everything else here — the 3D coordinates, the secondary structure, the domain annotations — is ultimately a consequence of this string.

Database cross-references. InterPro integrates a dozen domain/family signature databases into unified entries with residue-range hits. GO terms attach function/process/location labels with evidence codes. CATH codes position the fold in a four-level structural taxonomy. Organism is the NCBI-taxonomy species name.

— Where its atoms are —

The mmCIF block holds the 3D Cartesian coordinates of each backbone atom (N, Cα, C, O) in ångströms. mmCIF is the PDB's canonical archive format — a tagged-loop text representation of the atomic model.

The six renders are orthographic views along the three Cartesian axes in both directions. Representation (cartoon, sticks, or surface) and color scheme (sequence-rainbow or by-chain) vary across proteins so the training set covers all the common visualization conventions.

— Local backbone conformation —

Secondary structure is the local, repeating backbone conformation. DSSP classifies it into eight states by reading the hydrogen-bond network: three helix types (H, G, I), two β types (E, B), two non-regular types (T, S), and unstructured coil (-).

SS3 is a coarse helix/strand/coil call (letters a/b/c) made by the P-SEA algorithm from inter-Cα distances and dihedrals. It is less detailed than DSSP b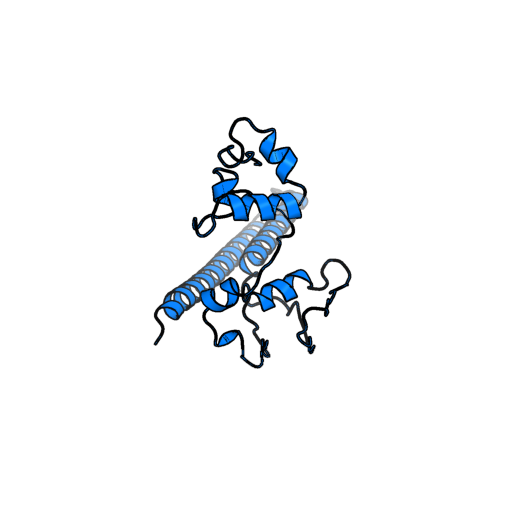ut needs only Cα positions.

Backbone dihedral angles. Every residue except chain termini has a φ (preceding-C → N → Cα → C) and a ψ (N → Cα → C → next-N). They are reported in degrees following the IUPAC sign convention. Secondary structure is essentially a statement about which (φ, ψ) basin each residue occupies.

— Global shape and packing —

The geometric summary reports three shape descriptors. Rg (radius of gyration) measures how spread out the Cα atoms are about their centre of mass; compact globular proteins have small Rg, elongated or unfolded ones large. Cα contacts (<8 Å, |i−j|>4) count long-range residue pairs in spatial proximity — high for tightly packed folds, near zero for rods or random coil. The bounding-box extents give the protein's footprint along x, y, z in Å.

Solvent accessibility: the surface area of each residue that a 1.4 Å water probe can touch, in Å². When only backbone atoms are present the absolute values are lower than full-atom SASA (side chains contribute most of the area) and are flagged as backbone-only.

Plot images: a contact map (which residues are close in 3D, as an N×N binary image), a Ramachandran scatter (backbone torsion angles, revealing secondary-structure composition at a glance), and — for AlphaFold structures — a PAE heatmap (pairwise prediction confidence).

— Structural neighborhood —

Foldseek's 3Di representation compresses backbone geometry into a per-residue letter drawn from a learned twenty-state alphabet. It captures the tertiary interaction pattern around each residue — which residues are packed against it in space, regardless of where they are in sequence.

Structural nearest neighbors (via Foldseek easy-search vs the PDB). Reported per hit: target PDB id, E-value, and alignment TM-score. A TM-score above ~0.5 is the conventional threshold for 'same fold'.

— Confidence and disorder —

pLDDT (predicted Local Distance Difference Test) is AlphaFold's per-residue confidence score, ranging from 0 to 100. Values above 90 indicate high confidence (typically well-packed cores); 70–90 is confident; 50–70 low confidence; below 50 usually means the region is disordered or the prediction is unreliable there. AlphaFold stores pLDDT in the mmCIF B-factor column.

For experimental (PDB) structures, the B-factor (temperature factor) quantifies the positional spread of each atom in the crystal — a combination of thermal vibration and static disorder — in units of Å². High B-factors mark flexible loops or poorly resolved regions; low B-factors mark the rigid, well-ordered core.

Predicted Aligned Error (PAE) is an AlphaFold confidence matrix: entry (i, j) is the expected error in the position of residue j, in ångströms, when the prediction is superimposed on the true structure at residue i. Low PAE within a block of residues means that block is internally rigid and well-predicted; high PAE between two blocks means their relative placement is uncertain even if each block individually is confident.